Protein AF-A0A942HA24-F1 (afdb_monomer_lite)

Sequence (347 aa):
MRSFFLAAALALPMFATAQAPGTRVLVDCHNCYPYHGDWNDRIDRALATGVPVAIEQDLTWYVAPDGKGRIVVSHEKKLSGKEPTLEDYFFKRIQPYADKALQDGVRDNWPIITLNLDLKTEQPQMLQALWKLIESHRDWLAYAVKPSDPKAVTPIFNAGPVLILTGRSDAQEKVFYTDRPVGSKLYVFGAVHSDDEAVTAPPDVVMSESATTYRRWWNNPWKVIEGVQQPRTGEWTPAHDARLKAFVDLAHRKGLWLRFYTLDGGPPALFKQNGWFDNYNFGSLVRAQARWRAATLAGVDFIASDQVEELSKVVKSGGKYPGIVPDNPGNPLIKTPYPGDSKVQYK

Radius of gyration: 21.91 Å; chains: 1; bounding box: 46×82×73 Å

Secondary structure (DSSP, 8-state):
-----------------TTSTTS--EEEETT-S-BTTB-TTHHHHHHHT-SSEEEEEEEEEEE-TTS-EEEEE---SS--S-SPPHIIIIIHHHHHHHHHHHHH---TT--SEEEEEEES---HHHHHHHHHHHHHTGGGB-BEEPPSSTT-----SB--SEEEEE-S-HHHHIIIIITSPTT-EE-EEEEPP--TT-TTS-HHHH------SSEEEEEEETHHHHSS-GGG--S--HHHHHHHHHHHHHHHHTT-EEEEE--B-S-HHHHHHHT--GGGB-SSHHHHHHHHHHHHHHT-SEEEES-HHHHHHHHHTTT---------TT--------TT-------

Foldseek 3Di:
DDDDDDDDDPPDDPDPALPFALNAAAEEQPLQDDDPPPNLCSVVVLCVLPWQHEYEFEWEWDQDPVRDIAIFTDPDPDDPVPGHHCCVRPVVVCVVVLVVCVVVVPRRNPQGYEYEYHYPDQDPVHLLNVLVVLVVVVQQAFWFFQAPDQQAAGDRPPRGNYAYEYEQDPSNCVSQPVPDDGRDIGRYAYAADFDQLVLVDQLCNRGVAADGNRHAAHEHELCSQQVDFLCPGDADDVSSLVRLLSNSVVQSVSRHQYEYDDQAEDDVVVCVVNVHDCRNYNHHPVRSLVVLLSCLQSSRHYHYYVPSNSSSVCNVVSSDDDDDDPDDPDDPPPDDDDPDDPDDDDD

Structure (mmCIF, N/CA/C/O backbone):
data_AF-A0A942HA24-F1
#
_entry.id   AF-A0A942HA24-F1
#
loop_
_atom_site.group_PDB
_atom_site.id
_atom_site.type_symbol
_atom_site.label_atom_id
_atom_site.label_alt_id
_atom_site.label_comp_id
_atom_site.label_asym_id
_atom_site.label_entity_id
_atom_site.label_seq_id
_atom_site.pdbx_PDB_ins_code
_atom_site.Cartn_x
_atom_site.Cartn_y
_atom_site.Cartn_z
_atom_site.occupancy
_atom_site.B_iso_or_equiv
_atom_site.auth_seq_id
_atom_site.auth_comp_id
_atom_site.auth_asym_id
_atom_site.auth_atom_id
_atom_site.pdbx_PDB_model_num
ATOM 1 N N . MET A 1 1 ? 2.004 -53.649 36.188 1.00 41.88 1 MET A N 1
ATOM 2 C CA . MET A 1 1 ? 1.666 -53.242 34.807 1.00 41.88 1 MET A CA 1
ATOM 3 C C . MET A 1 1 ? 1.675 -51.721 34.756 1.00 41.88 1 MET A C 1
ATOM 5 O O . MET A 1 1 ? 0.923 -51.113 35.502 1.00 41.88 1 MET A O 1
ATOM 9 N N . ARG A 1 2 ? 2.598 -51.107 34.004 1.00 37.47 2 ARG A N 1
ATOM 1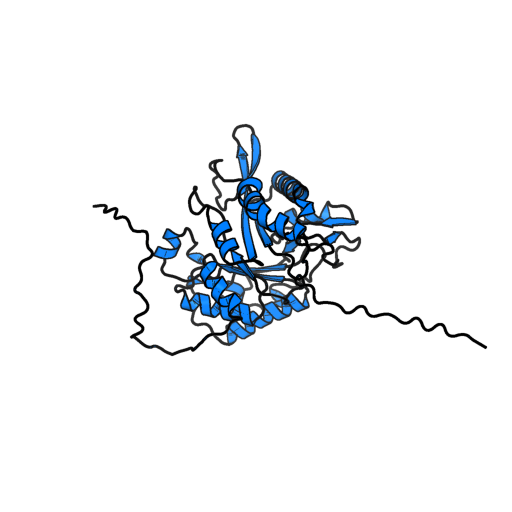0 C CA . ARG A 1 2 ? 2.688 -49.644 33.849 1.00 37.47 2 ARG A CA 1
ATOM 11 C C . ARG A 1 2 ? 1.974 -49.258 32.555 1.00 37.47 2 ARG A C 1
ATOM 13 O O . ARG A 1 2 ? 2.427 -49.649 31.484 1.00 37.47 2 ARG A O 1
ATOM 20 N N . SER A 1 3 ? 0.865 -48.537 32.671 1.00 41.59 3 SER A N 1
ATOM 21 C CA . SER A 1 3 ? 0.120 -48.005 31.530 1.00 41.59 3 SER A CA 1
ATOM 22 C C . SER A 1 3 ? 0.843 -46.783 30.966 1.00 41.59 3 SER A C 1
ATOM 24 O O . SER A 1 3 ? 0.998 -45.779 31.659 1.00 41.59 3 SER A O 1
ATOM 26 N N . PHE A 1 4 ? 1.291 -46.874 29.715 1.00 44.38 4 PHE A N 1
ATOM 27 C CA . PHE A 1 4 ? 1.742 -45.731 28.927 1.00 44.38 4 PHE A CA 1
ATOM 28 C C . PHE A 1 4 ? 0.518 -45.062 28.293 1.00 44.38 4 PHE A C 1
ATOM 30 O O . PHE A 1 4 ? -0.153 -45.666 27.460 1.00 44.38 4 PHE A O 1
ATOM 37 N N . PHE A 1 5 ? 0.230 -43.818 28.676 1.00 45.38 5 PHE A N 1
ATOM 38 C CA . PHE A 1 5 ? -0.656 -42.950 27.904 1.00 45.38 5 PHE A CA 1
ATOM 39 C C . PHE A 1 5 ? 0.145 -42.365 26.739 1.00 45.38 5 PHE A C 1
ATOM 41 O O . PHE A 1 5 ? 1.027 -41.532 26.938 1.00 45.38 5 PHE A O 1
ATOM 48 N N . LEU A 1 6 ? -0.151 -42.821 25.522 1.00 44.78 6 LEU A N 1
ATOM 49 C CA . LEU A 1 6 ? 0.322 -42.193 24.294 1.00 44.78 6 LEU A CA 1
ATOM 50 C C . LEU A 1 6 ? -0.577 -40.977 24.019 1.00 44.78 6 LEU A C 1
ATOM 52 O O . LEU A 1 6 ? -1.735 -41.130 23.632 1.00 44.78 6 LEU A O 1
ATOM 56 N N . ALA A 1 7 ? -0.068 -39.769 24.248 1.00 43.59 7 ALA A N 1
ATOM 57 C CA . ALA A 1 7 ? -0.720 -38.554 23.776 1.00 43.59 7 ALA A CA 1
ATOM 58 C C . ALA A 1 7 ? -0.447 -38.415 22.272 1.00 43.59 7 ALA A C 1
ATOM 60 O O . ALA A 1 7 ? 0.661 -38.074 21.859 1.00 43.59 7 ALA A O 1
ATOM 61 N N . ALA A 1 8 ? -1.446 -38.719 21.445 1.00 41.66 8 ALA A N 1
ATOM 62 C CA . ALA A 1 8 ? -1.397 -38.429 20.020 1.00 41.66 8 ALA A CA 1
ATOM 63 C C . ALA A 1 8 ? -1.531 -36.912 19.815 1.00 41.66 8 ALA A C 1
ATOM 65 O O . ALA A 1 8 ? -2.612 -36.345 19.969 1.00 41.66 8 ALA A O 1
ATOM 66 N N . ALA A 1 9 ? -0.424 -36.248 19.482 1.00 43.62 9 ALA A N 1
ATOM 67 C CA . ALA A 1 9 ? -0.447 -34.883 18.980 1.00 43.62 9 ALA A CA 1
ATOM 68 C C . ALA A 1 9 ? -1.060 -34.896 17.571 1.00 43.62 9 ALA A C 1
ATOM 70 O O . ALA A 1 9 ? -0.404 -35.253 16.594 1.00 43.62 9 ALA A O 1
ATOM 71 N N . LEU A 1 10 ? -2.341 -34.543 17.470 1.00 40.44 10 LEU A N 1
ATOM 72 C CA . LEU A 1 10 ? -2.988 -34.239 16.198 1.00 40.44 10 LEU A CA 1
ATOM 73 C C . LEU A 1 10 ? -2.355 -32.961 15.634 1.00 40.44 10 LEU A C 1
ATOM 75 O O . LEU A 1 10 ? -2.684 -31.853 16.055 1.00 40.44 10 LEU A O 1
ATOM 79 N N . ALA A 1 11 ? -1.428 -33.117 14.692 1.00 37.94 11 ALA A N 1
ATOM 80 C CA . ALA A 1 11 ? -0.989 -32.025 13.840 1.00 37.94 11 ALA A CA 1
ATOM 81 C C . ALA A 1 11 ? -2.168 -31.625 12.941 1.00 37.94 11 ALA A C 1
ATOM 83 O O . ALA A 1 11 ? -2.503 -32.327 11.987 1.00 37.94 11 ALA A O 1
ATOM 84 N N . LEU A 1 12 ? -2.835 -30.520 13.278 1.00 33.69 12 LEU A N 1
ATOM 85 C CA . LEU A 1 12 ? -3.784 -29.876 12.374 1.00 33.69 12 LEU A CA 1
ATOM 86 C C . LEU A 1 12 ? -3.025 -29.465 11.102 1.00 33.69 12 LEU A C 1
ATOM 88 O O . LEU A 1 12 ? -1.959 -28.852 11.218 1.00 33.69 12 LEU A O 1
ATOM 92 N N . PRO A 1 13 ? -3.529 -29.783 9.898 1.00 32.56 13 PRO A N 1
ATOM 93 C CA . PRO A 1 13 ? -2.907 -29.314 8.672 1.00 32.56 13 PRO A CA 1
ATOM 94 C C . PRO A 1 13 ? -2.933 -27.782 8.671 1.00 32.56 13 PRO A C 1
ATOM 96 O O . PRO A 1 13 ? -4.000 -27.171 8.752 1.00 32.56 13 PRO A O 1
ATOM 99 N N . MET A 1 14 ? -1.753 -27.157 8.605 1.00 40.00 14 MET A N 1
ATOM 100 C CA . MET A 1 14 ? -1.638 -25.733 8.301 1.00 40.00 14 MET A CA 1
ATOM 101 C C . MET A 1 14 ? -2.121 -25.538 6.866 1.00 40.00 14 MET A C 1
ATOM 103 O O . MET A 1 14 ? -1.357 -25.697 5.916 1.00 40.00 14 MET A O 1
ATOM 107 N N . PHE A 1 15 ? -3.397 -25.212 6.689 1.00 37.94 15 PHE A N 1
ATOM 108 C CA . PHE A 1 15 ? -3.821 -24.572 5.455 1.00 37.94 15 PHE A CA 1
ATOM 109 C C . PHE A 1 15 ? -3.051 -23.255 5.358 1.00 37.94 15 PHE A C 1
ATOM 111 O O . PHE A 1 15 ? -3.144 -22.418 6.259 1.00 37.94 15 PHE A O 1
ATOM 118 N N . ALA A 1 16 ? -2.257 -23.089 4.297 1.00 50.28 16 ALA A N 1
ATOM 119 C CA . ALA A 1 16 ? -1.715 -21.786 3.949 1.00 50.28 16 ALA A CA 1
ATOM 120 C C . ALA A 1 16 ? -2.918 -20.867 3.721 1.00 50.28 16 ALA A C 1
ATOM 122 O O . ALA A 1 16 ? -3.667 -21.039 2.761 1.00 50.28 16 ALA A O 1
ATOM 123 N N . THR A 1 17 ? -3.173 -19.961 4.662 1.00 62.00 17 THR A N 1
ATOM 124 C CA . THR A 1 17 ? -4.267 -19.007 4.515 1.00 62.00 17 THR A CA 1
ATOM 125 C C . THR A 1 17 ? -3.913 -18.082 3.354 1.00 62.00 17 THR A C 1
ATOM 127 O O . THR A 1 17 ? -2.749 -17.714 3.210 1.00 62.00 17 THR A O 1
ATOM 130 N N . ALA A 1 18 ? -4.886 -17.644 2.549 1.00 61.56 18 ALA A N 1
ATOM 131 C CA . ALA A 1 18 ? -4.667 -16.644 1.488 1.00 61.56 18 ALA A CA 1
ATOM 132 C C . ALA A 1 18 ? -4.101 -15.298 2.005 1.00 61.56 18 ALA A C 1
ATOM 134 O O . ALA A 1 18 ? -3.852 -14.373 1.233 1.00 61.56 18 ALA A O 1
ATOM 135 N N . GLN A 1 19 ? -3.927 -15.178 3.324 1.00 73.88 19 GLN A N 1
ATOM 136 C CA . GLN A 1 19 ? -3.280 -14.067 4.000 1.00 73.88 19 GLN A CA 1
ATOM 137 C C . GLN A 1 19 ? -1.779 -14.284 4.209 1.00 73.88 19 GLN A C 1
ATOM 139 O O . GLN A 1 19 ? -1.096 -13.323 4.512 1.00 73.88 19 GLN A O 1
ATOM 144 N N . ALA A 1 20 ? -1.219 -15.489 4.112 1.00 84.69 20 ALA A N 1
ATOM 145 C CA . ALA A 1 20 ? 0.210 -15.648 4.374 1.00 84.69 20 ALA A CA 1
ATOM 146 C C . ALA A 1 20 ? 1.050 -14.984 3.260 1.00 84.69 20 ALA A C 1
ATOM 148 O O . ALA A 1 20 ? 0.658 -15.034 2.090 1.00 84.69 20 ALA A O 1
ATOM 149 N N . PRO A 1 21 ? 2.195 -14.363 3.589 1.00 91.81 21 PRO A N 1
ATOM 150 C CA . PRO A 1 21 ? 3.115 -13.853 2.578 1.00 91.81 21 PRO A CA 1
ATOM 151 C C . PRO A 1 21 ? 3.517 -14.916 1.556 1.00 91.81 21 PRO A C 1
ATOM 153 O O . PRO A 1 21 ? 3.711 -16.082 1.905 1.00 91.81 21 PRO A O 1
ATOM 156 N N . GLY A 1 22 ? 3.614 -14.510 0.294 1.00 91.75 22 GLY A N 1
ATOM 157 C CA . GLY A 1 22 ? 3.984 -15.364 -0.833 1.00 91.75 22 GLY A CA 1
ATOM 158 C C . GLY A 1 22 ? 2.880 -16.288 -1.337 1.00 91.75 22 GLY A C 1
ATOM 159 O O . GLY A 1 22 ? 3.131 -17.113 -2.213 1.00 91.75 22 GLY A O 1
ATOM 160 N N . THR A 1 23 ? 1.653 -16.170 -0.822 1.00 89.69 23 THR A N 1
ATOM 161 C CA . THR A 1 23 ? 0.526 -17.005 -1.278 1.00 89.69 23 THR A CA 1
ATOM 162 C C . THR A 1 23 ? -0.204 -16.442 -2.492 1.00 89.69 23 THR A C 1
ATOM 164 O O . THR A 1 23 ? -0.865 -17.199 -3.205 1.00 89.69 23 THR A O 1
ATOM 167 N N . ARG A 1 24 ? -0.100 -15.132 -2.751 1.00 90.50 24 ARG A N 1
ATOM 168 C CA . ARG A 1 24 ? -0.745 -14.466 -3.890 1.00 90.50 24 ARG A CA 1
ATOM 169 C C . ARG A 1 24 ? -0.041 -13.167 -4.268 1.00 90.50 24 ARG A C 1
ATOM 171 O O . ARG A 1 24 ? 0.565 -12.522 -3.423 1.00 90.50 24 ARG A O 1
ATOM 178 N N . VAL A 1 25 ? -0.207 -12.775 -5.527 1.00 95.62 25 VAL A N 1
ATOM 179 C CA . VAL A 1 25 ? 0.238 -11.492 -6.085 1.00 95.62 25 VAL A CA 1
ATOM 180 C C . VAL A 1 25 ? -0.996 -10.638 -6.336 1.00 95.62 25 VAL A C 1
ATOM 182 O O . VAL A 1 25 ? -1.899 -11.075 -7.052 1.00 95.62 25 VAL A O 1
ATOM 185 N N . LEU A 1 26 ? -1.040 -9.434 -5.771 1.00 95.88 26 LEU A N 1
ATOM 186 C CA . LEU A 1 26 ? -2.122 -8.482 -5.994 1.00 95.88 26 LEU A CA 1
ATOM 187 C C . LEU A 1 26 ? -1.658 -7.278 -6.806 1.00 95.88 26 LEU A C 1
ATOM 189 O O . LEU A 1 26 ? -0.546 -6.767 -6.658 1.00 95.88 26 LEU A O 1
ATOM 193 N N . VAL A 1 27 ? -2.585 -6.791 -7.625 1.00 97.94 27 VAL A N 1
ATOM 194 C CA . VAL A 1 27 ? -2.544 -5.426 -8.140 1.00 97.94 27 VAL A CA 1
ATOM 195 C C . VAL A 1 27 ? -2.740 -4.475 -6.962 1.00 97.94 27 VAL A C 1
ATOM 197 O O . VAL A 1 27 ? -3.670 -4.673 -6.178 1.00 97.94 27 VAL A O 1
ATOM 200 N N . ASP A 1 28 ? -1.898 -3.454 -6.855 1.00 98.56 28 ASP A N 1
ATOM 201 C CA . ASP A 1 28 ? -2.070 -2.342 -5.925 1.00 98.56 28 ASP A CA 1
ATOM 202 C C . ASP A 1 28 ? -2.290 -1.041 -6.710 1.00 98.56 28 ASP A C 1
ATOM 204 O O . ASP A 1 28 ? -1.404 -0.575 -7.429 1.00 98.56 28 ASP A O 1
ATOM 208 N N . CYS A 1 29 ? -3.504 -0.492 -6.623 1.00 98.25 29 CYS A N 1
ATOM 209 C CA . CYS A 1 29 ? -3.854 0.791 -7.224 1.00 98.25 29 CYS A CA 1
ATOM 210 C C . CYS A 1 29 ? -3.118 1.895 -6.463 1.00 98.25 29 CYS A C 1
ATOM 212 O O . CYS A 1 29 ? -3.549 2.304 -5.381 1.00 98.25 29 CYS A O 1
ATOM 214 N N . HIS A 1 30 ? -2.004 2.354 -7.030 1.00 97.75 30 HIS A N 1
ATOM 215 C CA . HIS A 1 30 ? -1.232 3.461 -6.483 1.00 97.75 30 HIS A CA 1
ATOM 216 C C . HIS A 1 30 ? -1.997 4.772 -6.661 1.00 97.75 30 HIS A C 1
ATOM 218 O O . HIS A 1 30 ? -2.764 4.934 -7.613 1.00 97.75 30 HIS A O 1
ATOM 224 N N . ASN A 1 31 ? -1.826 5.686 -5.707 1.00 94.62 31 ASN A N 1
ATOM 225 C CA . ASN A 1 31 ? -2.480 6.985 -5.689 1.00 94.62 31 ASN A CA 1
ATOM 226 C C . ASN A 1 31 ? -3.973 6.919 -6.048 1.00 94.62 31 ASN A C 1
ATOM 228 O O . ASN A 1 31 ? -4.462 7.696 -6.872 1.00 94.62 31 ASN A O 1
ATOM 232 N N . CYS A 1 32 ? -4.720 5.973 -5.477 1.00 96.62 32 CYS A N 1
ATOM 233 C CA . CYS A 1 32 ? -6.069 5.644 -5.938 1.00 96.62 32 CYS A CA 1
ATOM 234 C C . CYS A 1 32 ? -7.133 6.669 -5.495 1.00 96.62 32 CYS A C 1
ATOM 236 O O . CYS A 1 32 ? -8.219 6.306 -5.050 1.00 96.62 32 CYS A O 1
ATOM 238 N N . TYR A 1 33 ? -6.828 7.962 -5.568 1.00 93.56 33 TYR A N 1
ATOM 239 C CA . TYR A 1 33 ? -7.592 9.084 -5.043 1.00 93.56 33 TYR A CA 1
ATOM 240 C C . TYR A 1 33 ? -7.551 10.297 -5.986 1.00 93.56 33 TYR A C 1
ATOM 242 O O . TYR A 1 33 ? -6.674 10.365 -6.851 1.00 93.56 33 TYR A O 1
ATOM 250 N N . PRO A 1 34 ? -8.503 11.241 -5.870 1.00 93.38 34 PRO A N 1
ATOM 251 C CA . PRO A 1 34 ? -8.587 12.362 -6.789 1.00 93.38 34 PRO A CA 1
ATOM 252 C C . PRO A 1 34 ? -7.539 13.426 -6.473 1.00 93.38 34 PRO A C 1
ATOM 254 O O . PRO A 1 34 ? -7.168 13.636 -5.317 1.00 93.38 34 PRO A O 1
ATOM 257 N N . TYR A 1 35 ? -7.159 14.187 -7.492 1.00 88.69 35 TYR A N 1
ATOM 258 C CA . TYR A 1 35 ? -6.388 15.419 -7.332 1.00 88.69 35 TYR A CA 1
ATOM 259 C C . TYR A 1 35 ? -7.224 16.583 -7.831 1.00 88.69 35 TYR A C 1
ATOM 261 O O . TYR A 1 35 ? -7.777 16.517 -8.923 1.00 88.69 35 TYR A O 1
ATOM 269 N N . HIS A 1 36 ? -7.333 17.645 -7.034 1.00 85.19 36 HIS A N 1
ATOM 270 C CA . HIS A 1 36 ? -8.074 18.859 -7.402 1.00 85.19 36 HIS A CA 1
ATOM 271 C C . HIS A 1 36 ? -9.518 18.635 -7.907 1.00 85.19 36 HIS A C 1
ATOM 273 O O . HIS A 1 36 ? -10.081 19.497 -8.576 1.00 85.19 36 HIS A O 1
ATOM 279 N N . GLY A 1 37 ? -10.148 17.513 -7.542 1.00 85.81 37 GLY A N 1
ATOM 280 C CA . GLY A 1 37 ? -11.491 17.147 -7.997 1.00 85.81 37 GLY A CA 1
ATOM 281 C C . GLY A 1 37 ? -11.539 16.383 -9.324 1.00 85.81 37 GLY A C 1
ATOM 282 O O . GLY A 1 37 ? -12.635 16.021 -9.741 1.00 85.81 37 GLY A O 1
ATOM 283 N N . ASP A 1 38 ? -10.399 16.083 -9.942 1.00 91.56 38 ASP A N 1
ATOM 284 C CA . ASP A 1 38 ? -10.278 15.204 -11.106 1.00 91.56 38 ASP A CA 1
ATOM 285 C C . ASP A 1 38 ? -10.005 13.748 -10.682 1.00 91.56 38 ASP A C 1
ATOM 287 O O . ASP A 1 38 ? -9.556 13.482 -9.566 1.00 91.56 38 ASP A O 1
ATOM 291 N N . TRP A 1 39 ? -10.269 12.793 -11.582 1.00 94.25 39 TRP A N 1
ATOM 292 C CA . TRP A 1 39 ? -9.982 11.356 -11.400 1.00 94.25 39 TRP A CA 1
ATOM 293 C C . TRP A 1 39 ? -10.647 10.697 -10.167 1.00 94.25 39 TRP A C 1
ATOM 295 O O . TRP A 1 39 ? -10.070 9.824 -9.519 1.00 94.25 39 TRP A O 1
ATOM 305 N N . ASN A 1 40 ? -11.885 11.091 -9.834 1.00 94.44 40 ASN A N 1
ATOM 306 C CA . ASN A 1 40 ? -12.656 10.531 -8.702 1.00 94.44 40 ASN A CA 1
ATOM 307 C C . ASN A 1 40 ? -13.108 9.068 -8.881 1.00 94.44 40 ASN A C 1
ATOM 309 O O . ASN A 1 40 ? -13.715 8.504 -7.967 1.00 94.44 40 ASN A O 1
ATOM 313 N N . ASP A 1 41 ? -12.872 8.487 -10.054 1.00 95.25 41 ASP A N 1
ATOM 314 C CA . ASP A 1 41 ? -13.266 7.138 -10.461 1.00 95.25 41 ASP A CA 1
ATOM 315 C C . ASP A 1 41 ? -12.156 6.095 -10.235 1.00 95.25 41 ASP A C 1
ATOM 317 O O . ASP A 1 41 ? -12.345 4.921 -10.539 1.00 95.25 41 ASP A O 1
ATOM 321 N N . ARG A 1 42 ? -10.991 6.479 -9.690 1.00 97.12 42 ARG A N 1
ATOM 322 C CA . ARG A 1 42 ? -9.837 5.573 -9.522 1.00 97.12 42 ARG A CA 1
ATOM 323 C C . ARG A 1 42 ? -10.149 4.326 -8.686 1.00 97.12 42 ARG A C 1
ATOM 325 O O . ARG A 1 42 ? -9.745 3.231 -9.071 1.00 97.12 42 ARG A O 1
ATOM 332 N N . ILE A 1 43 ? -10.912 4.458 -7.595 1.00 98.12 43 ILE A N 1
ATOM 333 C CA . ILE A 1 43 ? -11.354 3.294 -6.801 1.00 98.12 43 ILE A CA 1
ATOM 334 C C . ILE A 1 43 ? -12.274 2.391 -7.630 1.00 98.12 43 ILE A C 1
ATOM 336 O O . ILE A 1 43 ? -12.119 1.172 -7.605 1.00 98.12 43 ILE A O 1
ATOM 340 N N . ASP A 1 44 ? -13.196 2.973 -8.397 1.00 96.88 44 ASP A N 1
ATOM 341 C CA . ASP A 1 44 ? -14.134 2.210 -9.225 1.00 96.88 44 ASP A CA 1
ATOM 342 C C . ASP A 1 44 ? -13.387 1.443 -10.324 1.00 96.88 44 ASP A C 1
ATOM 344 O O . ASP A 1 44 ? -13.655 0.265 -10.559 1.00 96.88 44 ASP A O 1
ATOM 348 N N . ARG A 1 45 ? -12.375 2.074 -10.929 1.00 97.19 45 ARG A N 1
ATOM 349 C CA . ARG A 1 45 ? -11.456 1.450 -11.889 1.00 97.19 45 ARG A CA 1
ATOM 350 C C . ARG A 1 45 ? -10.674 0.293 -11.272 1.00 97.19 45 ARG A C 1
ATOM 352 O O . ARG A 1 45 ? -10.612 -0.778 -11.872 1.00 97.19 45 ARG A O 1
ATOM 359 N N . ALA A 1 46 ? -10.140 0.462 -10.061 1.00 97.44 46 ALA A N 1
ATOM 360 C CA . ALA A 1 46 ? -9.450 -0.610 -9.345 1.00 97.44 46 ALA A CA 1
ATOM 361 C C . ALA A 1 46 ? -10.382 -1.798 -9.060 1.00 97.44 46 ALA A C 1
ATOM 363 O O . ALA A 1 46 ? -10.047 -2.939 -9.382 1.00 97.44 46 ALA A O 1
ATOM 364 N N . LEU A 1 47 ? -11.582 -1.538 -8.536 1.00 96.38 47 LEU A N 1
ATOM 365 C CA . LEU A 1 47 ? -12.583 -2.567 -8.241 1.00 96.38 47 LEU A CA 1
ATOM 366 C C . LEU A 1 47 ? -13.085 -3.272 -9.512 1.00 96.38 47 LEU A C 1
ATOM 368 O O . LEU A 1 47 ? -13.313 -4.482 -9.493 1.00 96.38 47 LEU A O 1
ATOM 372 N N . ALA A 1 48 ? -13.184 -2.559 -10.639 1.00 96.25 48 ALA A N 1
ATOM 373 C CA . ALA A 1 48 ? -13.547 -3.129 -11.937 1.00 96.25 48 ALA A CA 1
ATOM 374 C C . ALA A 1 48 ? -12.502 -4.122 -12.477 1.00 96.25 48 ALA A C 1
ATOM 376 O O . ALA A 1 48 ? -12.831 -4.981 -13.299 1.00 96.25 48 ALA A O 1
ATOM 377 N N . THR A 1 49 ? -11.257 -4.075 -11.984 1.00 94.25 49 THR A N 1
ATOM 378 C CA . THR A 1 49 ? -10.270 -5.125 -12.274 1.00 94.25 49 THR A CA 1
ATOM 379 C C . THR A 1 49 ? -10.581 -6.447 -11.565 1.00 94.25 49 THR A C 1
ATOM 381 O O . THR A 1 49 ? -10.010 -7.475 -11.926 1.00 94.25 49 THR A O 1
ATOM 384 N N . GLY A 1 50 ? -11.545 -6.471 -10.644 1.00 92.25 50 GLY A N 1
ATOM 385 C CA . GLY A 1 50 ? -11.926 -7.628 -9.842 1.00 92.25 50 GLY A CA 1
ATOM 386 C C . GLY A 1 50 ? -11.177 -7.697 -8.512 1.00 92.25 50 GLY A C 1
ATOM 387 O O . GLY A 1 50 ? -10.149 -7.058 -8.320 1.00 92.25 50 GLY A O 1
ATOM 388 N N . VAL A 1 51 ? -11.707 -8.499 -7.588 1.00 88.00 51 VAL A N 1
ATOM 389 C CA . VAL A 1 51 ? -11.111 -8.750 -6.267 1.00 88.00 51 VAL A CA 1
ATOM 390 C C . VAL A 1 51 ? -10.472 -10.148 -6.218 1.00 88.00 51 VAL A C 1
ATOM 392 O O . VAL A 1 51 ? -10.987 -11.060 -6.874 1.00 88.00 51 VAL A O 1
ATOM 395 N N . PRO A 1 52 ? -9.388 -10.363 -5.446 1.00 93.50 52 PRO A N 1
ATOM 396 C CA . PRO A 1 52 ? -8.760 -9.425 -4.510 1.00 93.50 52 PRO A CA 1
ATOM 397 C C . PRO A 1 52 ? -7.933 -8.304 -5.165 1.00 93.50 52 PRO A C 1
ATOM 399 O O . PRO A 1 52 ? -7.280 -8.530 -6.180 1.00 93.50 52 PRO A O 1
ATOM 402 N N . VAL A 1 53 ? -7.931 -7.115 -4.550 1.00 96.81 53 VAL A N 1
ATOM 403 C CA . VAL A 1 53 ? -7.174 -5.931 -5.007 1.00 96.81 53 VAL A CA 1
ATOM 404 C C . VAL A 1 53 ? -6.639 -5.119 -3.822 1.00 96.81 53 VAL A C 1
ATOM 406 O O . VAL A 1 53 ? -7.281 -5.048 -2.771 1.00 96.81 53 VAL A O 1
ATOM 409 N N . ALA A 1 54 ? -5.462 -4.516 -3.974 1.00 98.25 54 ALA A N 1
ATOM 410 C CA . ALA A 1 54 ? -4.932 -3.525 -3.045 1.00 98.25 54 ALA A CA 1
ATOM 411 C C . ALA A 1 54 ? -5.183 -2.101 -3.572 1.00 98.25 54 ALA A C 1
ATOM 413 O O . ALA A 1 54 ?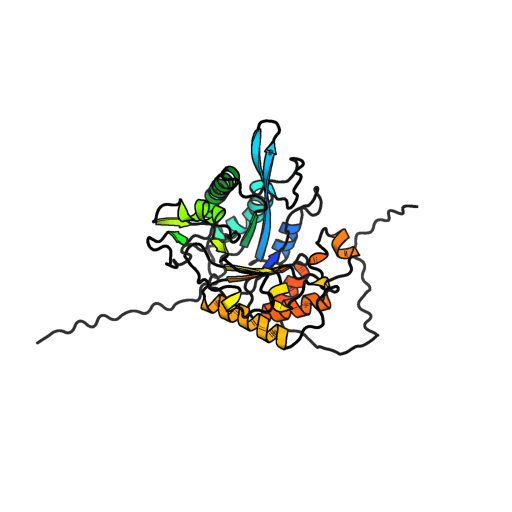 -5.207 -1.862 -4.780 1.00 98.25 54 ALA A O 1
ATOM 414 N N . ILE A 1 55 ? -5.449 -1.171 -2.662 1.00 98.75 55 ILE A N 1
ATOM 415 C CA . ILE A 1 55 ? -5.798 0.214 -2.964 1.00 98.75 55 ILE A CA 1
ATOM 416 C C . ILE A 1 55 ? -5.043 1.106 -1.988 1.00 98.75 55 ILE A C 1
ATOM 418 O O . ILE A 1 55 ? -5.248 1.024 -0.776 1.00 98.75 55 ILE A O 1
ATOM 422 N N . GLU A 1 56 ? -4.205 1.988 -2.513 1.00 98.56 56 GLU A N 1
ATOM 423 C CA . GLU A 1 56 ? -3.494 2.984 -1.723 1.00 98.56 56 GLU A CA 1
ATOM 424 C C . GLU A 1 56 ? -4.302 4.276 -1.574 1.00 98.56 56 GLU A C 1
ATOM 426 O O . GLU A 1 56 ? -4.956 4.731 -2.518 1.00 98.56 56 GLU A O 1
ATOM 431 N N . GLN A 1 57 ? -4.240 4.881 -0.387 1.00 98.50 57 GLN A N 1
ATOM 432 C CA . GLN A 1 57 ? -4.783 6.202 -0.087 1.00 98.50 57 GLN A CA 1
ATOM 433 C C . GLN A 1 57 ? -3.747 7.057 0.645 1.00 98.50 57 GLN A C 1
ATOM 435 O O . GLN A 1 57 ? -3.238 6.659 1.698 1.00 98.50 57 GLN A O 1
ATOM 440 N N . ASP A 1 58 ? -3.525 8.269 0.141 1.00 97.75 58 ASP A N 1
ATOM 441 C CA . ASP A 1 58 ? -2.685 9.256 0.813 1.00 97.75 58 ASP A CA 1
ATOM 442 C C . ASP A 1 58 ? -3.506 10.056 1.805 1.00 97.75 58 ASP A C 1
ATOM 444 O O . ASP A 1 58 ? -4.520 10.650 1.439 1.00 97.75 58 ASP A O 1
ATOM 448 N N . LEU A 1 59 ? -3.061 10.113 3.056 1.00 97.81 59 LEU A N 1
ATOM 449 C CA . LEU A 1 59 ? -3.789 10.792 4.118 1.00 97.81 59 LEU A CA 1
ATOM 450 C C . LEU A 1 59 ? -3.023 11.985 4.666 1.00 97.81 59 LEU A C 1
ATOM 452 O O . LEU A 1 59 ? -1.828 11.915 4.949 1.00 97.81 59 LEU A O 1
ATOM 456 N N . THR A 1 60 ? -3.756 13.060 4.928 1.00 96.50 60 THR A N 1
ATOM 457 C CA . THR A 1 60 ? -3.228 14.259 5.579 1.00 96.50 60 THR A CA 1
ATOM 458 C C . THR A 1 60 ? -4.263 14.873 6.521 1.00 96.50 60 THR A C 1
ATOM 460 O O . THR A 1 60 ? -5.462 14.570 6.456 1.00 96.50 60 THR A O 1
ATOM 463 N N . TRP A 1 61 ? -3.798 15.708 7.448 1.00 96.50 61 TRP A N 1
ATOM 464 C CA . TRP A 1 61 ? -4.634 16.390 8.429 1.00 96.50 61 TRP A CA 1
ATOM 465 C C . TRP A 1 61 ? -5.013 17.789 7.950 1.00 96.50 61 TRP A C 1
ATOM 467 O O . TRP A 1 61 ? -4.176 18.690 7.873 1.00 96.50 61 TRP A O 1
ATOM 477 N N . TYR A 1 62 ? -6.298 17.992 7.679 1.00 96.19 62 TYR A N 1
ATOM 478 C CA . TYR A 1 62 ? -6.848 19.313 7.405 1.00 96.19 62 TYR A CA 1
ATOM 479 C C . TYR A 1 62 ? -7.378 19.940 8.691 1.00 96.19 62 TYR A C 1
ATOM 481 O O . TYR A 1 62 ? -8.134 19.293 9.411 1.00 96.19 62 TYR A O 1
ATOM 489 N N . VAL A 1 63 ? -7.050 21.209 8.944 1.00 95.50 63 VAL A N 1
ATOM 490 C CA . VAL A 1 63 ? -7.649 22.018 10.016 1.00 95.50 63 VAL A CA 1
ATOM 491 C C . VAL A 1 63 ? -8.474 23.129 9.380 1.00 95.50 63 VAL A C 1
ATOM 493 O O . VAL A 1 63 ? -7.942 23.965 8.652 1.00 95.50 63 VAL A O 1
ATOM 496 N N . ALA A 1 64 ? -9.779 23.121 9.642 1.00 93.25 64 ALA A N 1
ATOM 497 C CA . ALA A 1 64 ? -10.702 24.141 9.165 1.00 93.25 64 ALA A CA 1
ATOM 498 C C . ALA A 1 64 ? -10.470 25.491 9.876 1.00 93.25 64 ALA A C 1
ATOM 500 O O . ALA A 1 64 ? -9.890 25.521 10.965 1.00 93.25 64 ALA A O 1
ATOM 501 N N . PRO A 1 65 ? -10.958 26.619 9.317 1.00 93.50 65 PRO A N 1
ATOM 502 C CA . PRO A 1 65 ? -10.826 27.937 9.948 1.00 93.50 65 PRO A CA 1
ATOM 503 C C . PRO A 1 65 ? -11.421 28.036 11.361 1.00 93.50 65 PRO A C 1
ATOM 505 O O . PRO A 1 65 ? -10.988 28.873 12.145 1.00 93.50 65 PRO A O 1
ATOM 508 N N . ASP A 1 66 ? -12.389 27.179 11.701 1.00 93.50 66 ASP A N 1
ATOM 509 C CA . ASP A 1 66 ? -12.982 27.087 13.043 1.00 93.50 66 ASP A CA 1
ATOM 510 C C . ASP A 1 66 ? -12.145 26.244 14.031 1.00 93.50 66 ASP A C 1
ATOM 512 O O . ASP A 1 66 ? -12.571 25.996 15.158 1.00 93.50 66 ASP A O 1
ATOM 516 N N . GLY A 1 67 ? -10.962 25.785 13.611 1.00 92.81 67 GLY A N 1
ATOM 517 C CA . GLY A 1 67 ? -10.034 24.980 14.401 1.00 92.81 67 GLY A CA 1
ATOM 518 C C . GLY A 1 67 ? -10.341 23.482 14.418 1.00 92.81 67 GLY A C 1
ATOM 519 O O . GLY A 1 67 ? -9.567 22.716 14.997 1.00 92.81 67 GLY A O 1
ATOM 520 N N . LYS A 1 68 ? -11.430 23.021 13.787 1.00 93.19 68 LYS A N 1
ATOM 521 C CA . LYS A 1 68 ? -11.751 21.590 13.742 1.00 93.19 68 LYS A CA 1
ATOM 522 C C . LYS A 1 68 ? -10.891 20.877 12.711 1.00 93.19 68 LYS A C 1
ATOM 524 O O . LYS A 1 68 ? -10.840 21.264 11.545 1.00 93.19 68 LYS A O 1
ATOM 529 N N . GLY A 1 69 ? -10.237 19.805 13.144 1.00 94.50 69 GLY A N 1
ATOM 530 C CA . GLY A 1 69 ? -9.428 18.975 12.267 1.00 94.50 69 GLY A CA 1
ATOM 531 C C . GLY A 1 69 ? -10.165 17.742 11.741 1.00 94.50 69 GLY A C 1
ATOM 532 O O . GLY A 1 69 ? -11.043 17.201 12.418 1.00 94.50 69 GLY A O 1
ATOM 533 N N . ARG A 1 70 ? -9.807 17.294 10.536 1.00 95.94 70 ARG A N 1
ATOM 534 C CA . ARG A 1 70 ? -10.318 16.067 9.908 1.00 95.94 70 ARG A CA 1
ATOM 535 C C . ARG A 1 70 ? -9.261 15.415 9.019 1.00 95.94 70 ARG A C 1
ATOM 537 O O . ARG A 1 70 ? -8.394 16.091 8.468 1.00 95.94 70 ARG A O 1
ATOM 544 N N . ILE A 1 71 ? -9.382 14.102 8.846 1.00 97.00 71 ILE A N 1
ATOM 545 C CA . ILE A 1 71 ? -8.577 13.336 7.889 1.00 97.00 71 ILE A CA 1
ATOM 546 C C . ILE A 1 71 ? -9.140 13.562 6.495 1.00 97.00 71 ILE A C 1
ATOM 548 O O . ILE A 1 71 ? -10.351 13.431 6.278 1.00 97.00 71 ILE A O 1
ATOM 552 N N . VAL A 1 72 ? -8.255 13.875 5.559 1.00 97.19 72 VAL A N 1
ATOM 553 C CA . VAL A 1 72 ? -8.593 14.027 4.147 1.00 97.19 72 VAL A CA 1
ATOM 554 C C . VAL A 1 72 ? -7.661 13.194 3.291 1.00 97.19 72 VAL A C 1
ATOM 556 O O . VAL A 1 72 ? -6.530 12.916 3.695 1.00 97.19 72 VAL A O 1
ATOM 559 N N . VAL A 1 73 ? -8.153 12.806 2.121 1.00 96.94 73 VAL A N 1
ATOM 560 C CA . VAL A 1 73 ? -7.364 12.085 1.132 1.00 96.94 73 VAL A CA 1
ATOM 561 C C . VAL A 1 73 ? -6.660 13.097 0.234 1.00 96.94 73 VAL A C 1
ATOM 563 O O . VAL A 1 73 ? -7.323 13.822 -0.508 1.00 96.94 73 VAL A O 1
ATOM 566 N N . SER A 1 74 ? -5.336 13.203 0.358 1.00 94.31 74 SER A N 1
ATOM 567 C CA . SER A 1 74 ? -4.504 14.104 -0.446 1.00 94.31 74 SER A CA 1
ATOM 568 C C . SER A 1 74 ? -3.008 13.865 -0.218 1.00 94.31 74 SER A C 1
ATOM 570 O O . SER A 1 74 ? -2.564 13.659 0.913 1.00 94.31 74 SER A O 1
ATOM 572 N N . HIS A 1 75 ? -2.221 14.004 -1.288 1.00 92.31 75 HIS A N 1
ATOM 573 C CA . HIS A 1 75 ? -0.755 14.092 -1.242 1.00 92.31 75 HIS A CA 1
ATOM 574 C C . HIS A 1 75 ? -0.257 15.533 -0.991 1.00 92.31 75 HIS A C 1
ATOM 576 O O . HIS A 1 75 ? 0.929 15.781 -0.750 1.00 92.31 75 HIS A O 1
ATOM 582 N N . GLU A 1 76 ? -1.125 16.536 -1.117 1.00 87.06 76 GLU A N 1
ATOM 583 C CA . GLU A 1 76 ? -0.702 17.931 -1.181 1.00 87.06 76 GLU A CA 1
ATOM 584 C C . GLU A 1 76 ? -0.284 18.495 0.179 1.00 87.06 76 GLU A C 1
ATOM 586 O O . GLU A 1 76 ? -0.883 18.234 1.221 1.00 87.06 76 GLU A O 1
ATOM 591 N N . LYS A 1 77 ? 0.730 19.368 0.157 1.00 84.69 77 LYS A N 1
ATOM 592 C CA . LYS A 1 77 ? 1.134 20.142 1.342 1.00 84.69 77 LYS A CA 1
ATOM 593 C C . LYS A 1 77 ? 0.155 21.270 1.667 1.00 84.69 77 LYS A C 1
ATOM 595 O O . LYS A 1 77 ? 0.088 21.711 2.810 1.00 84.69 77 LYS A O 1
ATOM 600 N N . LYS A 1 78 ? -0.532 21.799 0.652 1.00 89.44 78 LYS A N 1
ATOM 601 C CA . LYS A 1 78 ? -1.500 22.890 0.786 1.00 89.44 78 LYS A CA 1
ATOM 602 C C . LYS A 1 78 ? -2.885 22.314 0.555 1.00 89.44 78 LYS A C 1
ATOM 604 O O . LYS A 1 78 ? -3.119 21.725 -0.485 1.00 89.44 78 LYS A O 1
ATOM 609 N N . LEU A 1 79 ? -3.776 22.507 1.517 1.00 93.12 79 LEU A N 1
ATOM 610 C CA . LEU A 1 79 ? -5.124 21.955 1.480 1.00 93.12 79 LEU A CA 1
ATOM 611 C C . LEU A 1 79 ? -6.137 23.080 1.306 1.00 93.12 79 LEU A C 1
ATOM 613 O O . LEU A 1 79 ? -6.031 24.135 1.934 1.00 93.12 79 LEU A O 1
ATOM 617 N N . SER A 1 80 ? -7.121 22.843 0.451 1.00 91.88 80 SER A N 1
ATOM 618 C CA . SER A 1 80 ? -8.220 23.761 0.156 1.00 91.88 80 SER A CA 1
ATOM 619 C C . SER A 1 80 ? -9.404 23.599 1.111 1.00 91.88 80 SER A C 1
ATOM 621 O O . SER A 1 80 ? -10.242 24.495 1.215 1.00 91.88 80 SER A O 1
ATOM 623 N N . GLY A 1 81 ? -9.497 22.456 1.793 1.00 91.88 81 GLY A N 1
ATOM 624 C CA . GLY A 1 81 ? -10.656 22.059 2.583 1.00 91.88 81 GLY A CA 1
ATOM 625 C C . GLY A 1 81 ? -11.770 21.412 1.761 1.00 91.88 81 GLY A C 1
ATOM 626 O O . GLY A 1 81 ? -12.802 21.073 2.340 1.00 91.88 81 GLY A O 1
ATOM 627 N N . LYS A 1 82 ? -11.580 21.214 0.451 1.00 93.31 82 LYS A N 1
ATOM 628 C CA . LYS A 1 82 ? -12.514 20.498 -0.438 1.00 93.31 82 LYS A CA 1
ATOM 629 C C . LYS A 1 82 ? -12.122 19.040 -0.670 1.00 93.31 82 LYS A C 1
ATOM 631 O O . LYS A 1 82 ? -12.869 18.309 -1.309 1.00 93.31 82 LYS A O 1
ATOM 636 N N . GLU A 1 83 ? -10.969 18.623 -0.158 1.00 95.88 83 GLU A N 1
ATOM 637 C CA . GLU A 1 83 ? -10.476 17.256 -0.275 1.00 95.88 83 GLU A CA 1
ATOM 638 C C . GLU A 1 83 ? -11.468 16.296 0.397 1.00 95.88 83 GLU A C 1
ATOM 640 O O . GLU A 1 83 ? -11.976 16.597 1.498 1.00 95.88 83 GLU A O 1
ATOM 645 N N . PRO A 1 84 ? -11.763 15.152 -0.242 1.00 96.50 84 PRO A N 1
ATOM 646 C CA . PRO A 1 84 ? -12.713 14.207 0.304 1.00 96.50 84 PRO A CA 1
ATOM 647 C C . PRO A 1 84 ? -12.131 13.532 1.552 1.00 96.50 84 PRO A C 1
ATOM 649 O O . PRO A 1 84 ? -10.916 13.467 1.753 1.00 96.50 84 PRO A O 1
ATOM 652 N N . THR A 1 85 ? -13.002 13.056 2.436 1.00 97.44 85 THR A N 1
ATOM 653 C CA . THR A 1 85 ? -12.576 12.296 3.619 1.00 97.44 85 THR A CA 1
ATOM 654 C C . THR A 1 85 ? -12.278 10.845 3.240 1.00 97.44 85 THR A C 1
ATOM 656 O O . THR A 1 85 ? -12.797 10.349 2.241 1.00 97.44 85 THR A O 1
ATOM 659 N N . LEU A 1 86 ? -11.485 10.135 4.051 1.00 98.19 86 LEU A N 1
ATOM 660 C CA . LEU A 1 86 ? -11.286 8.689 3.865 1.00 98.19 86 LEU A CA 1
ATOM 661 C C . LEU A 1 86 ? -12.615 7.916 3.973 1.00 98.19 86 LEU A C 1
ATOM 663 O O . LEU A 1 86 ? -12.838 6.965 3.229 1.00 98.19 86 LEU A O 1
ATOM 667 N N . GLU A 1 87 ? -13.510 8.359 4.861 1.00 97.88 87 GLU A N 1
ATOM 668 C CA . GLU A 1 87 ? -14.863 7.809 5.013 1.00 97.88 87 GLU A CA 1
ATOM 669 C C . GLU A 1 87 ? -15.664 7.912 3.711 1.00 97.88 87 GLU A C 1
ATOM 671 O O . GLU A 1 87 ? -16.133 6.910 3.169 1.00 97.88 87 GLU A O 1
ATOM 676 N N . ASP A 1 88 ? -15.796 9.134 3.189 1.00 97.00 88 ASP A N 1
ATOM 677 C CA . ASP A 1 88 ? -16.623 9.410 2.017 1.00 97.00 88 ASP A CA 1
ATOM 678 C C . ASP A 1 88 ? -16.010 8.859 0.735 1.00 97.00 88 ASP A C 1
ATOM 680 O O . ASP A 1 88 ? -16.731 8.449 -0.177 1.00 97.00 88 ASP A O 1
ATOM 684 N N . TYR A 1 89 ? -14.680 8.887 0.642 1.00 98.00 89 TYR A N 1
ATOM 685 C CA . TYR A 1 89 ? -14.000 8.488 -0.571 1.00 98.00 89 TYR A CA 1
ATOM 686 C C . TYR A 1 89 ? -13.797 6.976 -0.652 1.00 98.00 89 TYR A C 1
ATOM 688 O O . TYR A 1 89 ? -14.207 6.374 -1.641 1.00 98.00 89 TYR A O 1
ATOM 696 N N . PHE A 1 90 ? -13.230 6.360 0.387 1.00 98.38 90 PHE A N 1
ATOM 697 C CA . PHE A 1 90 ? -12.859 4.948 0.373 1.00 98.38 90 PHE A CA 1
ATOM 698 C C . PHE A 1 90 ? -13.935 4.048 0.987 1.00 98.38 90 PHE A C 1
ATOM 700 O O . PHE A 1 90 ? -14.498 3.211 0.280 1.00 98.38 90 PHE A O 1
ATOM 707 N N . PHE A 1 91 ? -14.252 4.217 2.279 1.00 98.44 91 PHE A N 1
ATOM 708 C CA . PHE A 1 91 ? -15.097 3.258 3.009 1.00 98.44 91 PHE A CA 1
ATOM 709 C C . PHE A 1 91 ? -16.495 3.127 2.395 1.00 98.44 91 PHE A C 1
ATOM 711 O O . PHE A 1 91 ? -16.947 2.009 2.152 1.00 98.44 91 PHE A O 1
ATOM 718 N N . LYS A 1 92 ? -17.139 4.240 2.022 1.00 97.62 92 LYS A N 1
ATOM 719 C CA . LYS A 1 92 ? -18.441 4.196 1.330 1.00 97.62 92 LYS A CA 1
ATOM 720 C C . LYS A 1 92 ? -18.396 3.494 -0.030 1.00 97.62 92 LYS A C 1
ATOM 722 O O . LYS A 1 92 ? -19.367 2.840 -0.398 1.00 97.62 92 LYS A O 1
ATOM 727 N N . ARG A 1 93 ? -17.296 3.610 -0.784 1.00 97.25 93 ARG A N 1
ATOM 728 C CA . ARG A 1 93 ? -17.165 2.968 -2.107 1.00 97.25 93 ARG A CA 1
ATOM 729 C C . ARG A 1 93 ? -16.941 1.465 -2.001 1.00 97.25 93 ARG A C 1
ATOM 731 O O . ARG A 1 93 ? -17.477 0.713 -2.811 1.00 97.25 93 ARG A O 1
ATOM 738 N N . ILE A 1 94 ? -16.183 1.016 -1.002 1.00 97.62 94 ILE A N 1
ATOM 739 C CA . ILE A 1 94 ? -15.925 -0.415 -0.806 1.00 97.62 94 ILE A CA 1
ATOM 740 C C . ILE A 1 94 ? -17.037 -1.132 -0.034 1.00 97.62 94 ILE A C 1
ATOM 742 O O . ILE A 1 94 ? -17.101 -2.361 -0.079 1.00 97.62 94 ILE A O 1
ATOM 746 N N . GLN A 1 95 ? -17.919 -0.391 0.646 1.00 97.50 95 GLN A N 1
ATOM 747 C CA . GLN A 1 95 ? -18.987 -0.943 1.478 1.00 97.50 95 GLN A CA 1
ATOM 748 C C . GLN A 1 95 ? -19.787 -2.062 0.783 1.00 97.50 95 GLN A C 1
ATOM 750 O O . GLN A 1 95 ? -19.887 -3.140 1.368 1.00 97.50 95 GLN A O 1
ATOM 755 N N . PRO A 1 96 ? -20.287 -1.907 -0.465 1.00 97.31 96 PRO A N 1
ATOM 756 C CA . PRO A 1 96 ? -21.050 -2.973 -1.118 1.00 97.31 96 PRO A CA 1
ATOM 757 C C . PRO A 1 96 ? -20.264 -4.282 -1.275 1.00 97.31 96 PRO A C 1
ATOM 759 O O . PRO A 1 96 ? -20.850 -5.362 -1.241 1.00 97.31 96 PRO A O 1
ATOM 762 N N . TYR A 1 97 ? -18.939 -4.202 -1.424 1.00 96.25 97 TYR A N 1
ATOM 763 C CA . TYR A 1 97 ? -18.059 -5.362 -1.561 1.00 96.25 97 TYR A CA 1
ATOM 764 C C . TYR A 1 97 ? -17.786 -6.021 -0.208 1.00 96.25 97 TYR A C 1
ATOM 766 O O . TYR A 1 97 ? -17.836 -7.247 -0.109 1.00 96.25 97 TYR A O 1
ATOM 774 N N . ALA A 1 98 ? -17.527 -5.224 0.833 1.00 95.38 98 ALA A N 1
ATOM 775 C CA . ALA A 1 98 ? -17.314 -5.726 2.188 1.00 95.38 98 ALA A CA 1
ATOM 776 C C . ALA A 1 98 ? -18.584 -6.386 2.749 1.00 95.38 98 ALA A C 1
ATOM 778 O O . ALA A 1 98 ? -18.526 -7.520 3.229 1.00 95.38 98 ALA A O 1
ATOM 779 N N . ASP A 1 99 ? -19.734 -5.721 2.607 1.00 96.31 99 ASP A N 1
ATOM 780 C CA . ASP A 1 99 ? -21.032 -6.231 3.051 1.00 96.31 99 ASP A CA 1
ATOM 781 C C . ASP A 1 99 ? -21.396 -7.517 2.302 1.00 96.31 99 ASP A C 1
ATOM 783 O O . ASP A 1 99 ? -21.766 -8.513 2.928 1.00 96.31 99 ASP A O 1
ATOM 787 N N . LYS A 1 100 ? -21.215 -7.546 0.973 1.00 94.81 100 LYS A N 1
ATOM 788 C CA . LYS A 1 100 ? -21.441 -8.758 0.180 1.00 94.81 100 LYS A CA 1
ATOM 789 C C . LYS A 1 100 ? -20.526 -9.903 0.610 1.00 94.81 100 LYS A C 1
ATOM 791 O O . LYS A 1 100 ? -21.000 -11.021 0.779 1.00 94.81 100 LYS A O 1
ATOM 796 N N . ALA A 1 101 ? -19.235 -9.647 0.809 1.00 92.75 101 ALA A N 1
ATOM 797 C CA . ALA A 1 101 ? -18.302 -10.682 1.238 1.00 92.75 101 ALA A CA 1
ATOM 798 C C . ALA A 1 101 ? -18.708 -11.277 2.594 1.00 92.75 101 ALA A C 1
ATOM 800 O O . ALA A 1 101 ? -18.720 -12.498 2.748 1.00 92.75 101 ALA A O 1
ATOM 801 N N . LEU A 1 102 ? -19.096 -10.430 3.554 1.00 93.31 102 LEU A N 1
ATOM 802 C CA . LEU A 1 102 ? -19.595 -10.868 4.858 1.00 93.31 102 LEU A CA 1
ATOM 803 C C . LEU A 1 102 ? -20.872 -11.706 4.746 1.00 93.31 102 LEU A C 1
ATOM 805 O O . LEU A 1 102 ? -20.976 -12.721 5.433 1.00 93.31 102 LEU A O 1
ATOM 809 N N . GLN A 1 103 ? -21.807 -11.306 3.879 1.00 94.88 103 GLN A N 1
ATOM 810 C CA . GLN A 1 103 ? -23.046 -12.043 3.614 1.00 94.88 103 GLN A CA 1
ATOM 811 C C . GLN A 1 103 ? -22.788 -13.404 2.960 1.00 94.88 103 GLN A C 1
ATOM 813 O O . GLN A 1 103 ? -23.369 -14.401 3.382 1.00 94.88 103 GLN A O 1
ATOM 818 N N . ASP A 1 104 ? -21.908 -13.455 1.957 1.00 90.81 104 ASP A N 1
ATOM 819 C CA . ASP A 1 104 ? -21.584 -14.684 1.229 1.00 90.81 104 ASP A CA 1
ATOM 820 C C . ASP A 1 104 ? -20.846 -15.694 2.129 1.00 90.81 104 ASP A C 1
ATOM 822 O O . ASP A 1 104 ? -20.954 -16.903 1.937 1.00 90.81 104 ASP A O 1
ATOM 826 N N . GLY A 1 105 ? -20.070 -15.215 3.110 1.00 86.19 105 GLY A N 1
ATOM 827 C CA . GLY A 1 105 ? -19.379 -16.056 4.092 1.00 86.19 105 GLY A CA 1
ATOM 828 C C . GLY A 1 105 ? -18.240 -16.916 3.524 1.00 86.19 105 GLY A C 1
ATOM 829 O O . GLY A 1 105 ? -17.654 -17.708 4.263 1.00 86.19 105 GLY A O 1
ATOM 830 N N . VAL A 1 106 ? -17.892 -16.755 2.242 1.00 82.50 106 VAL A N 1
ATOM 831 C CA . VAL A 1 106 ? -16.799 -17.474 1.569 1.00 82.50 106 VAL A CA 1
ATOM 832 C C . VAL A 1 106 ? -15.465 -16.811 1.909 1.00 82.50 106 VAL A C 1
ATOM 834 O O . VAL A 1 106 ? -15.098 -15.784 1.338 1.00 82.50 106 VAL A O 1
ATOM 837 N N . ARG A 1 107 ? -14.740 -17.397 2.867 1.00 85.50 107 ARG A N 1
ATOM 838 C CA . ARG A 1 107 ? -13.532 -16.796 3.463 1.00 85.50 107 ARG A CA 1
ATOM 839 C C . ARG A 1 107 ? -12.216 -17.227 2.821 1.00 85.50 107 ARG A C 1
ATOM 841 O O . ARG A 1 107 ? -11.188 -16.636 3.141 1.00 85.50 107 ARG A O 1
ATOM 848 N N . ASP A 1 108 ? -12.236 -18.197 1.909 1.00 79.75 108 ASP A N 1
ATOM 849 C CA . ASP A 1 108 ? -11.025 -18.801 1.329 1.00 79.75 108 ASP A CA 1
ATOM 850 C C . ASP A 1 108 ? -10.099 -17.776 0.658 1.00 79.75 108 ASP A C 1
ATOM 852 O O . ASP A 1 108 ? -8.881 -17.915 0.710 1.00 79.75 108 ASP A O 1
ATOM 856 N N . ASN A 1 109 ? -10.675 -16.709 0.092 1.00 79.31 109 ASN A N 1
ATOM 857 C CA . ASN A 1 109 ? -9.943 -15.664 -0.630 1.00 79.31 109 ASN A CA 1
ATOM 858 C C . ASN A 1 109 ? -9.811 -14.345 0.146 1.00 79.31 109 ASN A C 1
ATOM 860 O O . ASN A 1 109 ? -9.358 -13.342 -0.412 1.00 79.31 109 ASN A O 1
ATOM 864 N N . TRP A 1 110 ? -10.220 -14.312 1.415 1.00 89.00 110 TRP A N 1
ATOM 865 C CA . TRP A 1 110 ? -10.091 -13.109 2.231 1.00 89.00 110 TRP A CA 1
ATOM 866 C C . TRP A 1 110 ? -8.627 -12.833 2.602 1.00 89.00 110 TRP A C 1
ATOM 868 O O . TRP A 1 110 ? -7.875 -13.781 2.846 1.00 89.00 110 TRP A O 1
ATOM 878 N N . PRO A 1 111 ? -8.225 -11.554 2.715 1.00 92.31 111 PRO A N 1
ATOM 879 C CA . PRO A 1 111 ? -9.026 -10.349 2.471 1.00 92.31 111 PRO A CA 1
ATOM 880 C C . PRO A 1 111 ? -9.225 -10.104 0.969 1.00 92.31 111 PRO A C 1
ATOM 882 O O . PRO A 1 111 ? -8.340 -10.400 0.163 1.00 92.31 111 PRO A O 1
ATOM 885 N N . ILE A 1 112 ? -10.385 -9.566 0.592 1.00 94.00 112 ILE A N 1
ATOM 886 C CA . ILE A 1 112 ? -10.699 -9.200 -0.798 1.00 94.00 112 ILE A CA 1
ATOM 887 C C . ILE A 1 112 ? -10.234 -7.782 -1.145 1.00 94.00 112 ILE A C 1
ATOM 889 O O . ILE A 1 112 ? -10.049 -7.464 -2.316 1.00 94.00 112 ILE A O 1
ATOM 893 N N . ILE A 1 113 ? -10.025 -6.935 -0.138 1.00 96.88 113 ILE A N 1
ATOM 894 C CA . ILE A 1 113 ? -9.505 -5.581 -0.301 1.00 96.88 113 ILE A CA 1
ATOM 895 C C . ILE A 1 113 ? -8.360 -5.387 0.688 1.00 96.88 113 ILE A C 1
ATOM 897 O O . ILE A 1 113 ? -8.506 -5.663 1.877 1.00 96.88 113 ILE A O 1
ATOM 901 N N . THR A 1 114 ? -7.229 -4.882 0.209 1.00 97.75 114 THR A N 1
ATOM 902 C CA . THR A 1 114 ? -6.159 -4.375 1.073 1.00 97.75 114 THR A CA 1
ATOM 903 C C . THR A 1 114 ? -6.095 -2.859 0.931 1.00 97.75 114 THR A C 1
ATOM 905 O O . THR A 1 114 ? -5.808 -2.358 -0.148 1.00 97.75 114 THR A O 1
ATOM 908 N N . LEU A 1 115 ? -6.354 -2.120 2.006 1.00 98.69 115 LEU A N 1
ATOM 909 C CA . LEU A 1 115 ? -6.141 -0.678 2.076 1.00 98.69 115 LEU A CA 1
ATOM 910 C C . LEU A 1 115 ? -4.700 -0.403 2.514 1.00 98.69 115 LEU A C 1
ATOM 912 O O . LEU A 1 115 ? -4.315 -0.770 3.623 1.00 98.69 115 LEU A O 1
ATOM 916 N N . ASN A 1 116 ? -3.921 0.260 1.669 1.00 98.25 116 ASN A N 1
ATOM 917 C CA . ASN A 1 116 ? -2.593 0.759 2.005 1.00 98.25 116 ASN A CA 1
ATOM 918 C C . ASN A 1 116 ? -2.671 2.260 2.334 1.00 98.25 116 ASN A C 1
ATOM 920 O O . ASN A 1 116 ? -3.131 3.055 1.518 1.00 98.25 116 ASN A O 1
ATOM 924 N N . LEU A 1 117 ? -2.257 2.646 3.539 1.00 98.62 117 LEU A N 1
ATOM 925 C CA . LEU A 1 117 ? -2.294 4.025 4.015 1.00 98.62 117 LEU A CA 1
ATOM 926 C C . LEU A 1 117 ? -0.908 4.669 3.964 1.00 98.62 117 LEU A C 1
ATOM 928 O O . LEU A 1 117 ? -0.014 4.299 4.731 1.00 98.62 117 LEU A O 1
ATOM 932 N N . ASP A 1 118 ? -0.765 5.696 3.126 1.00 97.81 118 ASP A N 1
ATOM 933 C CA . ASP A 1 118 ? 0.421 6.551 3.088 1.00 97.81 118 ASP A CA 1
ATOM 934 C C . ASP A 1 118 ? 0.128 7.895 3.777 1.00 97.81 118 ASP A C 1
ATOM 936 O O . ASP A 1 118 ? -0.486 8.816 3.231 1.00 97.81 118 ASP A O 1
ATOM 940 N N . LEU A 1 119 ? 0.530 7.997 5.044 1.00 97.75 119 LEU A N 1
ATOM 941 C CA . LEU A 1 119 ? 0.316 9.191 5.856 1.00 97.75 119 LEU A CA 1
ATOM 942 C C . LEU A 1 119 ? 1.374 10.251 5.538 1.00 97.75 119 LEU A C 1
ATOM 944 O O . LEU A 1 119 ? 2.549 10.106 5.866 1.00 97.75 119 LEU A O 1
ATOM 948 N N . LYS A 1 120 ? 0.930 11.385 4.994 1.00 96.50 120 LYS A N 1
ATOM 949 C CA . LYS A 1 120 ? 1.780 12.555 4.714 1.00 96.50 120 LYS A CA 1
ATOM 950 C C . LYS A 1 120 ? 2.013 13.428 5.939 1.00 96.50 120 LYS A C 1
ATOM 952 O O . LYS A 1 120 ? 2.922 14.258 5.955 1.00 96.50 120 LYS A O 1
ATOM 957 N N . THR A 1 121 ? 1.188 13.249 6.965 1.00 95.00 121 THR A N 1
ATOM 958 C CA . THR A 1 121 ? 1.310 13.910 8.260 1.00 95.00 121 THR A CA 1
ATOM 959 C C . THR A 1 121 ? 0.970 12.944 9.388 1.00 95.00 121 THR A C 1
ATOM 961 O O . THR A 1 121 ? 0.186 12.020 9.202 1.00 95.00 121 THR A O 1
ATOM 964 N N . GLU A 1 122 ? 1.536 13.172 10.573 1.00 95.69 122 GLU A N 1
ATOM 965 C CA . GLU A 1 122 ? 1.431 12.233 11.702 1.00 95.69 122 GLU A CA 1
ATOM 966 C C . GLU A 1 122 ? 1.133 12.938 13.029 1.00 95.69 122 GLU A C 1
ATOM 968 O O . GLU A 1 122 ? 1.596 12.522 14.092 1.00 95.69 122 GLU A O 1
ATOM 973 N N . GLN A 1 123 ? 0.376 14.042 13.001 1.00 94.62 123 GLN A N 1
ATOM 974 C CA . GLN A 1 123 ? 0.004 14.706 14.250 1.00 94.62 123 GLN A CA 1
ATOM 975 C C . GLN A 1 123 ? -0.758 13.718 15.148 1.00 94.62 123 GLN A C 1
ATOM 977 O O . GLN A 1 123 ? -1.613 12.980 14.646 1.00 94.62 123 GLN A O 1
ATOM 982 N N . PRO A 1 124 ? -0.532 13.718 16.475 1.00 95.25 124 PRO A N 1
ATOM 983 C CA . PRO A 1 124 ? -1.204 12.785 17.376 1.00 95.25 124 PRO A CA 1
ATOM 984 C C . PRO A 1 124 ? -2.730 12.779 17.218 1.00 95.25 124 PRO A C 1
ATOM 986 O O . PRO A 1 124 ? -3.349 11.721 17.230 1.00 95.25 124 PRO A O 1
ATOM 989 N N . GLN A 1 125 ? -3.342 13.948 17.003 1.00 95.56 125 GLN A N 1
ATOM 990 C CA . GLN A 1 125 ? -4.782 14.085 16.778 1.00 95.56 125 GLN A CA 1
ATOM 991 C C . GLN A 1 125 ? -5.245 13.361 15.507 1.00 95.56 125 GLN A C 1
ATOM 993 O O . GLN A 1 125 ? -6.289 12.712 15.534 1.00 95.56 125 GLN A O 1
ATOM 998 N N . MET A 1 126 ? -4.464 13.428 14.424 1.00 96.81 126 MET A N 1
ATOM 999 C CA . MET A 1 126 ? -4.752 12.711 13.182 1.00 96.81 126 MET A CA 1
ATOM 1000 C C . MET A 1 126 ? -4.686 11.201 13.398 1.00 96.81 126 MET A C 1
ATOM 1002 O O . MET A 1 126 ? -5.614 10.496 13.013 1.00 96.81 126 MET A O 1
ATOM 1006 N N . LEU A 1 127 ? -3.631 10.706 14.053 1.00 98.38 127 LEU A N 1
ATOM 1007 C CA . LEU A 1 127 ? -3.466 9.275 14.315 1.00 98.38 127 LEU A CA 1
ATOM 1008 C C . LEU A 1 127 ? -4.598 8.729 15.200 1.00 98.38 127 LEU A C 1
ATOM 1010 O O . LEU A 1 127 ? -5.160 7.676 14.909 1.00 98.38 127 LEU A O 1
ATOM 1014 N N . GLN A 1 128 ? -4.997 9.465 16.242 1.00 97.56 128 GLN A N 1
ATOM 1015 C CA . GLN A 1 128 ? -6.129 9.080 17.095 1.00 97.56 128 GLN A CA 1
ATOM 1016 C C . GLN A 1 128 ? -7.464 9.115 16.337 1.00 97.56 128 GLN A C 1
ATOM 1018 O O . GLN A 1 128 ? -8.286 8.208 16.486 1.00 97.56 128 GLN A O 1
ATOM 1023 N N . ALA A 1 129 ? -7.685 10.134 15.500 1.00 98.06 129 ALA A N 1
ATOM 1024 C CA . ALA A 1 129 ? -8.870 10.211 14.650 1.00 98.06 129 ALA A CA 1
ATOM 1025 C C . ALA A 1 129 ? -8.920 9.048 13.647 1.00 98.06 129 ALA A C 1
ATOM 1027 O O . ALA A 1 129 ? -9.991 8.486 13.422 1.00 98.06 129 ALA A O 1
ATOM 1028 N N . LEU A 1 130 ? -7.768 8.653 13.095 1.00 98.50 130 LEU A N 1
ATOM 1029 C CA . LEU A 1 130 ? -7.665 7.570 12.122 1.00 98.50 130 LEU A CA 1
ATOM 1030 C C . LEU A 1 130 ? -7.942 6.224 12.785 1.00 98.50 130 LEU A C 1
ATOM 1032 O O . LEU A 1 130 ? -8.736 5.450 12.261 1.00 98.50 130 LEU A O 1
ATOM 1036 N N . TRP A 1 131 ? -7.380 5.982 13.974 1.00 98.06 131 TRP A N 1
ATOM 1037 C CA . TRP A 1 131 ? -7.712 4.796 14.764 1.00 98.06 131 TRP A CA 1
ATOM 1038 C C . TRP A 1 131 ? -9.218 4.701 15.025 1.00 98.06 131 TRP A C 1
ATOM 1040 O O . TRP A 1 131 ? -9.813 3.657 14.780 1.00 98.06 131 TRP A O 1
ATOM 1050 N N . LYS A 1 132 ? -9.849 5.794 15.475 1.00 97.88 132 LYS A N 1
ATOM 1051 C CA . LYS A 1 132 ? -11.291 5.818 15.766 1.00 97.88 132 LYS A CA 1
ATOM 1052 C C . LYS A 1 132 ? -12.138 5.532 14.522 1.00 97.88 132 LYS A C 1
ATOM 1054 O O . LYS A 1 132 ? -13.115 4.796 14.617 1.00 97.88 132 LYS A O 1
ATOM 1059 N N . L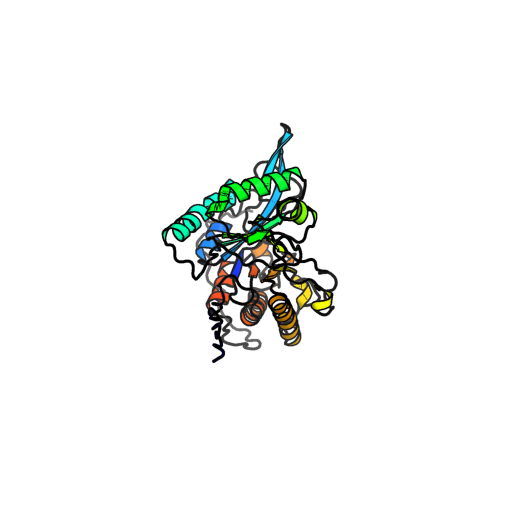EU A 1 133 ? -11.767 6.108 13.379 1.00 98.38 133 LEU A N 1
ATOM 1060 C CA . LEU A 1 133 ? -12.433 5.866 12.099 1.00 98.38 133 LEU A CA 1
ATOM 1061 C C . LEU A 1 133 ? -12.318 4.393 11.683 1.00 98.38 133 LEU A C 1
ATOM 1063 O O . LEU A 1 133 ? -13.315 3.750 11.369 1.00 98.38 133 LEU A O 1
ATOM 1067 N N . ILE A 1 134 ? -11.113 3.832 11.742 1.00 98.06 134 ILE A N 1
ATOM 1068 C CA . ILE A 1 134 ? -10.869 2.425 11.414 1.00 98.06 134 ILE A CA 1
ATOM 1069 C C . ILE A 1 134 ? -11.647 1.504 12.363 1.00 98.06 134 ILE A C 1
ATOM 1071 O O . ILE A 1 134 ? -12.312 0.570 11.925 1.00 98.06 134 ILE A O 1
ATOM 1075 N N . GLU A 1 135 ? -11.636 1.794 13.663 1.00 96.69 135 GLU A N 1
ATOM 1076 C CA . GLU A 1 135 ? -12.367 1.019 14.665 1.00 96.69 135 GLU A CA 1
ATOM 1077 C C . GLU A 1 135 ? -13.889 1.060 14.455 1.00 96.69 135 GLU A C 1
ATOM 1079 O O . GLU A 1 135 ? -14.562 0.068 14.747 1.00 96.69 135 GLU A O 1
ATOM 1084 N N . SER A 1 136 ? -14.446 2.147 13.902 1.00 97.69 136 SER A N 1
ATOM 1085 C CA . SER A 1 136 ? -15.870 2.181 13.535 1.00 97.69 136 SER A CA 1
ATOM 1086 C C . SER A 1 136 ? -16.245 1.233 12.392 1.00 97.69 136 SER A C 1
ATOM 1088 O O . SER A 1 136 ? -17.409 0.859 12.301 1.00 97.69 136 SER A O 1
ATOM 1090 N N . HIS A 1 137 ? -15.271 0.765 11.603 1.00 97.38 137 HIS A N 1
ATOM 1091 C CA . HIS A 1 137 ? -15.458 -0.214 10.520 1.00 97.38 137 HIS A CA 1
ATOM 1092 C C . HIS A 1 137 ? -15.012 -1.633 10.889 1.00 97.38 137 HIS A C 1
ATOM 1094 O O . HIS A 1 137 ? -14.931 -2.501 10.024 1.00 97.38 137 HIS A O 1
ATOM 1100 N N . ARG A 1 138 ? -14.723 -1.902 12.171 1.00 95.44 138 ARG A N 1
ATOM 1101 C CA . ARG A 1 138 ? -14.101 -3.151 12.660 1.00 95.44 138 ARG A CA 1
ATOM 1102 C C . ARG A 1 138 ? -14.753 -4.459 12.204 1.00 95.44 138 ARG A C 1
ATOM 1104 O O . ARG A 1 138 ? -14.071 -5.480 12.176 1.00 95.44 138 ARG A O 1
ATOM 1111 N N . ASP A 1 139 ? -16.040 -4.448 11.871 1.00 94.06 139 ASP A N 1
ATOM 1112 C CA . ASP A 1 139 ? -16.766 -5.648 11.444 1.00 94.06 139 ASP A CA 1
ATOM 1113 C C . ASP A 1 139 ? -16.322 -6.123 10.047 1.00 94.06 139 ASP A C 1
ATOM 1115 O O . ASP A 1 139 ? -16.443 -7.304 9.723 1.00 94.06 139 ASP A O 1
ATOM 1119 N N . TRP A 1 140 ? -15.725 -5.233 9.247 1.00 95.75 140 TRP A N 1
ATOM 1120 C CA . TRP A 1 140 ? -15.137 -5.545 7.942 1.00 95.75 140 TRP A CA 1
ATOM 1121 C C . TRP A 1 140 ? -13.666 -5.973 8.027 1.00 95.75 140 TRP A C 1
ATOM 1123 O O . TRP A 1 140 ? -13.110 -6.476 7.049 1.00 95.75 140 TRP A O 1
ATOM 1133 N N . LEU A 1 141 ? -13.002 -5.742 9.161 1.00 95.44 141 LEU A N 1
ATOM 1134 C CA . LEU A 1 141 ? -11.544 -5.692 9.193 1.00 95.44 141 LEU A CA 1
ATOM 1135 C C . LEU A 1 141 ? -10.888 -7.004 9.614 1.00 95.44 141 LEU A C 1
ATOM 1137 O O . LEU A 1 141 ? -11.296 -7.673 10.571 1.00 95.44 141 LEU A O 1
ATOM 1141 N N . ALA A 1 142 ? -9.784 -7.289 8.927 1.00 94.19 142 ALA A N 1
ATOM 1142 C CA . ALA A 1 142 ? -8.732 -8.171 9.377 1.00 94.19 142 ALA A CA 1
ATOM 1143 C C . ALA A 1 142 ? -8.250 -7.729 10.757 1.00 94.19 142 ALA A C 1
ATOM 1145 O O . ALA A 1 142 ? -7.975 -6.545 10.962 1.00 94.19 142 ALA A O 1
ATOM 1146 N N . TYR A 1 143 ? -8.087 -8.663 11.695 1.00 95.25 143 TYR A N 1
ATOM 1147 C CA . TYR A 1 143 ? -7.416 -8.332 12.949 1.00 95.25 143 TYR A CA 1
ATOM 1148 C C . TYR A 1 143 ? -6.487 -9.419 13.475 1.00 95.25 143 TYR A C 1
ATOM 1150 O O . TYR A 1 143 ? -6.705 -10.621 13.295 1.00 95.25 143 TYR A O 1
ATOM 1158 N N . ALA A 1 144 ? -5.478 -8.960 14.211 1.00 94.81 144 ALA A N 1
ATOM 1159 C CA . ALA A 1 144 ? -4.651 -9.771 15.091 1.00 94.81 144 ALA A CA 1
ATOM 1160 C C . ALA A 1 144 ? -4.923 -9.395 16.552 1.00 94.81 144 ALA A C 1
ATOM 1162 O O . ALA A 1 144 ? -5.464 -8.328 16.841 1.00 94.81 144 ALA A O 1
ATOM 1163 N N . VAL A 1 145 ? -4.553 -10.265 17.487 1.00 96.12 145 VAL A N 1
ATOM 1164 C CA . VAL A 1 145 ? -4.650 -9.964 18.922 1.00 96.12 145 VAL A CA 1
ATOM 1165 C C . VAL A 1 145 ? -3.281 -9.528 19.419 1.00 96.12 145 VAL A C 1
ATOM 1167 O O . VAL A 1 145 ? -2.291 -10.204 19.133 1.00 96.12 145 VAL A O 1
ATOM 1170 N N . LYS A 1 146 ? -3.213 -8.416 20.160 1.00 97.25 146 LYS A N 1
ATOM 1171 C CA . LYS A 1 146 ? -1.957 -7.932 20.738 1.00 97.25 146 LYS A CA 1
ATOM 1172 C C . LYS A 1 146 ? -1.402 -8.953 21.745 1.00 97.25 146 LYS A C 1
ATOM 1174 O O . LYS A 1 146 ? -2.068 -9.200 22.756 1.00 97.25 146 LYS A O 1
ATOM 1179 N N . PRO A 1 147 ? -0.205 -9.521 21.516 1.00 97.38 147 PRO A N 1
ATOM 1180 C CA . PRO A 1 147 ? 0.437 -10.427 22.462 1.00 97.38 147 PRO A CA 1
ATOM 1181 C C . PRO A 1 147 ? 1.029 -9.666 23.655 1.00 97.38 147 PRO A C 1
ATOM 1183 O O . PRO A 1 147 ? 1.195 -8.447 23.618 1.00 97.38 147 PRO A O 1
ATOM 1186 N N . SER A 1 148 ? 1.386 -10.398 24.710 1.00 97.38 148 SER A N 1
ATOM 1187 C CA . SER A 1 148 ? 2.196 -9.864 25.812 1.00 97.38 148 SER A CA 1
ATOM 1188 C C . SER A 1 148 ? 3.668 -9.687 25.429 1.00 97.38 148 SER A C 1
ATOM 1190 O O . SER A 1 148 ? 4.309 -8.758 25.908 1.00 97.38 148 SER A O 1
ATOM 1192 N N . ASP A 1 149 ? 4.202 -10.565 24.573 1.00 97.19 149 ASP A N 1
ATOM 1193 C CA . ASP A 1 149 ? 5.551 -10.441 24.015 1.00 97.19 149 ASP A CA 1
ATOM 1194 C C . ASP A 1 149 ? 5.516 -9.582 22.739 1.00 97.19 149 ASP A C 1
ATOM 1196 O O . ASP A 1 149 ? 4.920 -10.009 21.747 1.00 97.19 149 ASP A O 1
ATOM 1200 N N . PRO A 1 150 ? 6.166 -8.404 22.711 1.00 92.62 150 PRO A N 1
ATOM 1201 C CA . PRO A 1 150 ? 6.158 -7.530 21.542 1.00 92.62 150 PRO A CA 1
ATOM 1202 C C . PRO A 1 150 ? 6.823 -8.140 20.300 1.00 92.62 150 PRO A C 1
ATOM 1204 O O . PRO A 1 150 ? 6.550 -7.678 19.193 1.00 92.62 150 PRO A O 1
ATOM 1207 N N . LYS A 1 151 ? 7.665 -9.171 20.456 1.00 95.44 151 LYS A N 1
ATOM 1208 C CA . LYS A 1 151 ? 8.310 -9.879 19.340 1.00 95.44 151 LYS A CA 1
ATOM 1209 C C . LYS A 1 151 ? 7.456 -11.012 18.777 1.00 95.44 151 LYS A C 1
ATOM 1211 O O . LYS A 1 151 ? 7.792 -11.562 17.731 1.00 95.44 151 LYS A O 1
ATOM 1216 N N . ALA A 1 152 ? 6.364 -11.371 19.448 1.00 96.00 152 ALA A N 1
ATOM 1217 C CA . ALA A 1 152 ? 5.514 -12.457 19.002 1.00 96.00 152 ALA A CA 1
ATOM 1218 C C . ALA A 1 152 ? 4.725 -12.083 17.742 1.00 96.00 152 ALA A C 1
ATOM 1220 O O . ALA A 1 152 ? 4.290 -10.943 17.539 1.00 96.00 152 ALA A O 1
ATOM 1221 N N . VAL A 1 153 ? 4.485 -13.102 16.925 1.00 94.94 153 VAL A N 1
ATOM 1222 C CA . VAL A 1 153 ? 3.677 -13.037 15.712 1.00 94.94 153 VAL A CA 1
ATOM 1223 C C . VAL A 1 153 ? 2.370 -13.767 15.987 1.00 94.94 153 VAL A C 1
ATOM 1225 O O . VAL A 1 153 ? 2.345 -14.994 16.040 1.00 94.94 153 VAL A O 1
ATOM 1228 N N . THR A 1 154 ? 1.274 -13.037 16.182 1.00 92.50 154 THR A N 1
ATOM 1229 C CA . THR A 1 154 ? -0.044 -13.671 16.323 1.00 92.50 154 THR A CA 1
ATOM 1230 C C . THR A 1 154 ? -0.679 -13.918 14.950 1.00 92.50 154 THR A C 1
ATOM 1232 O O . THR A 1 154 ? -0.446 -13.148 14.022 1.00 92.50 154 THR A O 1
ATOM 1235 N N . PRO A 1 155 ? -1.452 -14.990 14.733 1.00 89.88 155 PRO A N 1
ATOM 1236 C CA . PRO A 1 155 ? -2.178 -15.153 13.476 1.00 89.88 155 PRO A CA 1
ATOM 1237 C C . PRO A 1 155 ? -3.166 -14.003 13.230 1.00 89.88 155 PRO A C 1
ATOM 1239 O O . PRO A 1 155 ? -3.674 -13.390 14.172 1.00 89.88 155 PRO A O 1
ATOM 1242 N N . ILE A 1 156 ? -3.483 -13.740 11.964 1.00 87.12 156 ILE A N 1
ATOM 1243 C CA . ILE A 1 156 ? -4.655 -12.931 11.617 1.00 87.12 156 ILE A CA 1
ATOM 1244 C C . ILE A 1 156 ? -5.885 -13.817 11.871 1.00 87.12 156 ILE A C 1
ATOM 1246 O O . ILE A 1 156 ? -6.110 -14.789 11.158 1.00 87.12 156 ILE A O 1
ATOM 1250 N N . PHE A 1 157 ? -6.632 -13.549 12.946 1.00 65.50 157 PHE A N 1
ATOM 1251 C CA . PHE A 1 157 ? -7.649 -14.474 13.479 1.00 65.50 157 PHE A CA 1
ATOM 1252 C C . PHE A 1 157 ? -9.006 -14.364 12.784 1.00 65.50 157 PHE A C 1
ATOM 1254 O O . PHE A 1 157 ? -9.726 -15.350 12.652 1.00 65.50 157 PHE A O 1
ATOM 1261 N N . ASN A 1 158 ? -9.371 -13.161 12.358 1.00 66.81 158 ASN A N 1
ATOM 1262 C CA . ASN A 1 158 ? -10.582 -12.905 11.596 1.00 66.81 158 ASN A CA 1
ATOM 1263 C C . ASN A 1 158 ? -10.129 -12.129 10.381 1.00 66.81 158 ASN A C 1
ATOM 1265 O O . ASN A 1 158 ? -9.871 -10.942 10.512 1.00 66.81 158 ASN A O 1
ATOM 1269 N N . ALA A 1 159 ? -9.938 -12.802 9.249 1.00 66.12 159 ALA A N 1
ATOM 1270 C CA . ALA A 1 159 ? -9.325 -12.181 8.082 1.00 66.12 159 ALA A CA 1
ATOM 1271 C C . ALA A 1 159 ? -10.058 -10.927 7.607 1.00 66.12 159 ALA A C 1
ATOM 1273 O O . ALA A 1 159 ? -9.414 -10.091 6.991 1.00 66.12 159 ALA A O 1
ATOM 1274 N N . GLY A 1 160 ? -11.358 -10.800 7.912 1.00 87.88 160 GLY A N 1
ATOM 1275 C CA . GLY A 1 160 ? -12.226 -9.757 7.376 1.00 87.88 160 GLY A CA 1
ATOM 1276 C C . GLY A 1 160 ? -12.190 -9.701 5.840 1.00 87.88 160 GLY A C 1
ATOM 1277 O O . GLY A 1 160 ? -11.284 -10.222 5.189 1.00 87.88 160 GLY A O 1
ATOM 1278 N N . PRO A 1 161 ? -13.168 -9.084 5.180 1.00 93.56 161 PRO A N 1
ATOM 1279 C CA . PRO A 1 161 ? -12.983 -8.734 3.779 1.00 93.56 161 PRO A CA 1
ATOM 1280 C C . PRO A 1 161 ? -11.861 -7.704 3.557 1.00 93.56 161 PRO A C 1
ATOM 1282 O O . PRO A 1 161 ? -11.337 -7.647 2.445 1.00 93.56 161 PRO A O 1
ATOM 1285 N N . VAL A 1 162 ? -11.477 -6.919 4.573 1.00 96.56 162 VAL A N 1
ATOM 1286 C CA . VAL A 1 162 ? -10.567 -5.772 4.419 1.00 96.56 162 VAL A CA 1
ATOM 1287 C C . VAL A 1 162 ? -9.335 -5.879 5.322 1.00 96.56 162 VAL A C 1
ATOM 1289 O O . VAL A 1 162 ? -9.462 -5.942 6.539 1.00 96.56 162 VAL A O 1
ATOM 1292 N N . LEU A 1 163 ? -8.135 -5.816 4.747 1.00 96.69 163 LEU A N 1
ATOM 1293 C CA . LEU A 1 163 ? -6.861 -5.677 5.469 1.00 96.69 163 LEU A CA 1
ATOM 1294 C C . LEU A 1 163 ? -6.362 -4.235 5.386 1.00 96.69 163 LEU A C 1
ATOM 1296 O O . LEU A 1 163 ? -6.433 -3.643 4.315 1.00 96.69 163 LEU A O 1
ATOM 1300 N N . ILE A 1 164 ? -5.824 -3.679 6.476 1.00 98.19 164 ILE A N 1
ATOM 1301 C CA . ILE A 1 164 ? -5.250 -2.325 6.478 1.00 98.19 164 ILE A CA 1
ATOM 1302 C C . ILE A 1 164 ? -3.754 -2.376 6.783 1.00 98.19 164 ILE A C 1
ATOM 1304 O O . ILE A 1 164 ? -3.334 -2.873 7.832 1.00 98.19 164 ILE A O 1
ATOM 1308 N N . LEU A 1 165 ? -2.964 -1.818 5.873 1.00 98.62 165 LEU A N 1
ATOM 1309 C CA . LEU A 1 165 ? -1.522 -1.652 5.982 1.00 98.62 165 LEU A CA 1
ATOM 1310 C C . LEU A 1 165 ? -1.176 -0.167 6.122 1.00 98.62 165 LEU A C 1
ATOM 1312 O O . LEU A 1 165 ? -1.859 0.690 5.567 1.00 98.62 165 LEU A O 1
ATOM 1316 N N . THR A 1 166 ? -0.119 0.137 6.868 1.00 98.56 166 THR A N 1
ATOM 1317 C CA . THR A 1 166 ? 0.395 1.501 7.050 1.00 98.56 166 THR A CA 1
ATOM 1318 C C . THR A 1 166 ? 1.922 1.520 7.029 1.00 98.56 166 THR A C 1
ATOM 1320 O O . THR A 1 166 ? 2.568 0.468 7.045 1.00 98.56 166 THR A O 1
ATOM 1323 N N . GLY A 1 167 ? 2.509 2.714 6.980 1.00 97.12 167 GLY A N 1
ATOM 1324 C CA . GLY A 1 167 ? 3.950 2.924 6.857 1.00 97.12 167 GLY A CA 1
ATOM 1325 C C . GLY A 1 167 ? 4.803 2.445 8.042 1.00 97.12 167 GLY A C 1
ATOM 1326 O O . GLY A 1 167 ? 4.348 1.787 8.978 1.00 97.12 167 GLY A O 1
ATOM 1327 N N . ARG A 1 168 ? 6.095 2.788 7.981 1.00 96.88 168 ARG A N 1
ATOM 1328 C CA . ARG A 1 168 ? 7.121 2.354 8.946 1.00 96.88 168 ARG A CA 1
ATOM 1329 C C . ARG A 1 168 ? 7.280 3.255 10.177 1.00 96.88 168 ARG A C 1
ATOM 1331 O O . ARG A 1 168 ? 8.240 3.086 10.914 1.00 96.88 168 ARG A O 1
ATOM 1338 N N . SER A 1 169 ? 6.396 4.224 10.399 1.00 97.81 169 SER A N 1
ATOM 1339 C CA . SER A 1 169 ? 6.581 5.232 11.451 1.00 97.81 169 SER A CA 1
ATOM 1340 C C . SER A 1 169 ? 6.371 4.684 12.865 1.00 97.81 169 SER A C 1
ATOM 1342 O O . SER A 1 169 ? 5.353 4.058 13.169 1.00 97.81 169 SER A O 1
ATOM 1344 N N . ASP A 1 170 ? 7.294 5.025 13.764 1.00 98.12 170 ASP A N 1
ATOM 1345 C CA . ASP A 1 170 ? 7.170 4.755 15.198 1.00 98.12 170 ASP A CA 1
ATOM 1346 C C . ASP A 1 170 ? 6.044 5.557 15.857 1.00 98.12 170 ASP A C 1
ATOM 1348 O O . ASP A 1 170 ? 5.436 5.093 16.824 1.00 98.12 170 ASP A O 1
ATOM 1352 N N . ALA A 1 171 ? 5.709 6.742 15.333 1.00 98.31 171 ALA A N 1
ATOM 1353 C CA . ALA A 1 171 ? 4.569 7.512 15.826 1.00 98.31 171 ALA A CA 1
ATOM 1354 C C . ALA A 1 171 ? 3.250 6.778 15.536 1.00 98.31 171 ALA A C 1
ATOM 1356 O O . ALA A 1 171 ? 2.366 6.722 16.397 1.00 98.31 171 ALA A O 1
ATOM 1357 N N . GLN A 1 172 ? 3.146 6.154 14.357 1.00 98.44 172 GLN A N 1
ATOM 1358 C CA . GLN A 1 172 ? 2.024 5.285 14.005 1.00 98.44 172 GLN A CA 1
ATOM 1359 C C . GLN A 1 172 ? 1.997 4.028 14.886 1.00 98.44 172 GLN A C 1
ATOM 1361 O O . GLN A 1 172 ? 0.957 3.736 15.476 1.00 98.44 172 GLN A O 1
ATOM 1366 N N . GLU A 1 173 ? 3.131 3.325 15.049 1.00 98.38 173 GLU A N 1
ATOM 1367 C CA . GLU A 1 173 ? 3.211 2.150 15.936 1.00 98.38 173 GLU A CA 1
ATOM 1368 C C . GLU A 1 173 ? 2.774 2.495 17.358 1.00 98.38 173 GLU A C 1
ATOM 1370 O O . GLU A 1 173 ? 2.011 1.750 17.978 1.00 98.38 173 GLU A O 1
ATOM 1375 N N . LYS A 1 174 ? 3.201 3.651 17.871 1.00 97.94 174 LYS A N 1
ATOM 1376 C CA . LYS A 1 174 ? 2.835 4.079 19.214 1.00 97.94 174 LYS A CA 1
ATOM 1377 C C . LYS A 1 174 ? 1.319 4.103 19.407 1.00 97.94 174 LYS A C 1
ATOM 1379 O O . LYS A 1 174 ? 0.822 3.542 20.382 1.00 97.94 174 LYS A O 1
ATOM 1384 N N . VAL A 1 175 ? 0.589 4.718 18.479 1.00 98.12 175 VAL A N 1
ATOM 1385 C CA . VAL A 1 175 ? -0.868 4.879 18.577 1.00 98.12 175 VAL A CA 1
ATOM 1386 C C . VAL A 1 175 ? -1.610 3.582 18.254 1.00 98.12 175 VAL A C 1
ATOM 1388 O O . VAL A 1 175 ? -2.512 3.191 18.999 1.00 98.12 175 VAL A O 1
ATOM 1391 N N . PHE A 1 176 ? -1.233 2.906 17.167 1.00 98.19 176 PHE A N 1
ATOM 1392 C CA . PHE A 1 176 ? -1.961 1.744 16.652 1.00 98.19 176 PHE A CA 1
ATOM 1393 C C . PHE A 1 176 ? -1.599 0.431 17.349 1.00 98.19 176 PHE A C 1
ATOM 1395 O O . PHE A 1 176 ? -2.377 -0.518 17.284 1.00 98.19 176 PHE A O 1
ATOM 1402 N N . TYR A 1 177 ? -0.464 0.373 18.051 1.00 98.12 177 TYR A N 1
ATOM 1403 C CA . TYR A 1 177 ? 0.012 -0.835 18.719 1.00 98.12 177 TYR A CA 1
ATOM 1404 C C . TYR A 1 177 ? 0.465 -0.603 20.161 1.00 98.12 177 TYR A C 1
ATOM 1406 O O . TYR A 1 177 ? -0.115 -1.199 21.073 1.00 98.12 177 TYR A O 1
ATOM 1414 N N . THR A 1 178 ? 1.481 0.228 20.414 1.00 97.81 178 THR A N 1
ATOM 1415 C CA . THR A 1 178 ? 2.124 0.329 21.742 1.00 97.81 178 THR A CA 1
ATOM 1416 C C . THR A 1 178 ? 1.137 0.740 22.825 1.00 97.81 178 THR A C 1
ATOM 1418 O O . THR A 1 178 ? 1.031 0.054 23.841 1.00 97.81 178 THR A O 1
ATOM 1421 N N . ASP A 1 179 ? 0.336 1.772 22.565 1.00 97.44 179 ASP A N 1
ATOM 1422 C CA . ASP A 1 179 ? -0.646 2.317 23.505 1.00 97.44 179 ASP A CA 1
ATOM 1423 C C . ASP A 1 179 ? -1.922 1.466 23.604 1.00 97.44 179 ASP A C 1
ATOM 1425 O O . ASP A 1 179 ? -2.875 1.843 24.289 1.00 97.44 179 ASP A O 1
ATOM 1429 N N . ARG A 1 180 ? -2.004 0.341 22.883 1.00 97.25 180 ARG A N 1
ATOM 1430 C CA . ARG A 1 180 ? -3.129 -0.596 22.984 1.00 97.25 180 ARG A CA 1
ATOM 1431 C C . ARG A 1 180 ? -2.876 -1.612 24.108 1.00 97.25 180 ARG A C 1
ATOM 1433 O O . ARG A 1 180 ? -1.750 -2.089 24.246 1.00 97.25 180 ARG A O 1
ATOM 1440 N N . PRO A 1 181 ? -3.875 -2.008 24.911 1.00 98.00 181 PRO A N 1
ATOM 1441 C CA . PRO A 1 181 ? -3.692 -3.056 25.917 1.00 98.00 181 PRO A CA 1
ATOM 1442 C C . PRO A 1 181 ? -3.367 -4.423 25.296 1.00 98.00 181 PRO A C 1
ATOM 1444 O O . PRO A 1 181 ? -3.822 -4.735 24.193 1.00 98.00 181 PRO A O 1
ATOM 1447 N N . VAL A 1 182 ? -2.625 -5.272 26.009 1.00 98.25 182 VAL A N 1
ATOM 1448 C CA . VAL A 1 182 ? -2.481 -6.697 25.648 1.00 98.25 182 VAL A CA 1
ATOM 1449 C C . VAL A 1 182 ? -3.869 -7.342 25.559 1.00 98.25 182 VAL A C 1
ATOM 1451 O O . VAL A 1 182 ? -4.745 -7.039 26.365 1.00 98.25 182 VAL A O 1
ATOM 1454 N N . GLY A 1 183 ? -4.087 -8.200 24.560 1.00 96.69 183 GLY A N 1
ATOM 1455 C CA . GLY A 1 183 ? -5.388 -8.820 24.288 1.00 96.69 183 GLY A CA 1
ATOM 1456 C C . GLY A 1 183 ? -6.344 -7.969 23.443 1.00 96.69 183 GLY A C 1
ATOM 1457 O O . GLY A 1 183 ? -7.384 -8.469 23.019 1.00 96.69 183 GLY A O 1
ATOM 1458 N N . SER A 1 184 ? -6.004 -6.709 23.150 1.00 96.19 184 SER A N 1
ATOM 1459 C CA . SER A 1 184 ? -6.786 -5.886 22.219 1.00 96.19 184 SER A CA 1
ATOM 1460 C C . SER A 1 184 ? -6.705 -6.411 20.782 1.00 96.19 184 SER A C 1
ATOM 1462 O O . SER A 1 184 ? -5.723 -7.041 20.381 1.00 96.19 184 SER A O 1
ATOM 1464 N N . LYS A 1 185 ? -7.754 -6.134 20.000 1.00 96.25 185 LYS A N 1
ATOM 1465 C CA . LYS A 1 185 ? -7.755 -6.353 18.552 1.00 96.25 185 LYS A CA 1
ATOM 1466 C C . LYS A 1 185 ? -6.987 -5.226 17.866 1.00 96.25 185 LYS A C 1
ATOM 1468 O O . LYS A 1 185 ? -7.199 -4.054 18.170 1.00 96.25 185 LYS A O 1
ATOM 1473 N N . LEU A 1 186 ? -6.123 -5.599 16.934 1.00 96.62 186 LEU A N 1
ATOM 1474 C CA . LEU A 1 186 ? -5.310 -4.706 16.121 1.00 96.62 186 LEU A CA 1
ATOM 1475 C C . LEU A 1 186 ? -5.779 -4.817 14.676 1.00 96.62 186 LEU A C 1
ATOM 1477 O O . LEU A 1 186 ? -5.733 -5.909 14.113 1.00 96.62 186 LEU A O 1
ATOM 1481 N N . TYR A 1 187 ? -6.229 -3.702 14.107 1.00 96.69 187 TYR A N 1
ATOM 1482 C CA . TYR A 1 187 ? -6.827 -3.649 12.766 1.00 96.69 187 TYR A CA 1
ATOM 1483 C C . TYR A 1 187 ? -5.890 -3.078 11.693 1.00 96.69 187 TYR A C 1
ATOM 1485 O O . TYR A 1 187 ? -6.217 -3.114 10.512 1.00 96.69 187 TYR A O 1
ATOM 1493 N N . VAL A 1 188 ? -4.747 -2.523 12.105 1.00 97.31 188 VAL A N 1
ATOM 1494 C CA . VAL A 1 188 ? -3.777 -1.840 11.240 1.00 97.31 188 VAL A CA 1
ATOM 1495 C C . VAL A 1 188 ? -2.409 -2.469 11.448 1.00 97.31 188 VAL A C 1
ATOM 1497 O O . VAL A 1 188 ? -2.003 -2.688 12.593 1.00 97.31 188 VAL A O 1
ATOM 1500 N N . PHE A 1 189 ? -1.696 -2.730 10.354 1.00 98.00 189 PHE A N 1
ATOM 1501 C CA . PHE A 1 189 ? -0.385 -3.374 10.376 1.00 98.00 189 PHE A CA 1
ATOM 1502 C C . PHE A 1 189 ? 0.677 -2.491 9.711 1.00 98.00 189 PHE A C 1
ATOM 1504 O O . PHE A 1 189 ? 0.546 -2.104 8.552 1.00 98.00 189 PHE A O 1
ATOM 1511 N N . GLY A 1 190 ? 1.727 -2.154 10.456 1.00 98.44 190 GLY A N 1
ATOM 1512 C CA . GLY A 1 190 ? 2.811 -1.281 10.005 1.00 98.44 190 GLY A CA 1
ATOM 1513 C C . GLY A 1 190 ? 3.860 -1.998 9.160 1.00 98.44 190 GLY A C 1
ATOM 1514 O O . GLY A 1 190 ? 4.005 -3.223 9.218 1.00 98.44 190 GLY A O 1
ATOM 1515 N N . ALA A 1 191 ? 4.622 -1.223 8.391 1.00 98.56 191 ALA A N 1
ATOM 1516 C CA . ALA A 1 191 ? 5.782 -1.725 7.661 1.00 98.56 191 ALA A CA 1
ATOM 1517 C C . ALA A 1 191 ? 6.990 -1.877 8.592 1.00 98.56 191 ALA A C 1
ATOM 1519 O O . ALA A 1 191 ? 7.129 -1.103 9.537 1.00 98.56 191 ALA A O 1
ATOM 1520 N N . VAL A 1 192 ? 7.871 -2.841 8.328 1.00 98.62 192 VAL A N 1
ATOM 1521 C CA . VAL A 1 192 ? 9.186 -2.922 8.989 1.00 98.62 192 VAL A CA 1
ATOM 1522 C C . VAL A 1 192 ? 10.058 -1.721 8.637 1.00 98.62 192 VAL A C 1
ATOM 1524 O O . VAL A 1 192 ? 9.843 -1.050 7.622 1.00 98.62 192 VAL A O 1
ATOM 1527 N N . HIS A 1 193 ? 11.056 -1.454 9.471 1.00 98.00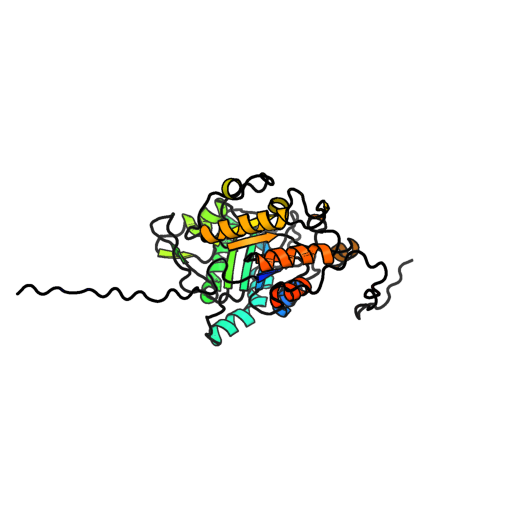 193 HIS A N 1
ATOM 1528 C CA . HIS A 1 193 ? 12.067 -0.456 9.148 1.00 98.00 193 HIS A CA 1
ATOM 1529 C C . HIS A 1 193 ? 13.006 -0.963 8.051 1.00 98.00 193 HIS A C 1
ATOM 1531 O O . HIS A 1 193 ? 13.362 -2.142 7.998 1.00 98.00 193 HIS A O 1
ATOM 1537 N N . SER A 1 194 ? 13.423 -0.047 7.181 1.00 95.94 194 SER A N 1
ATOM 1538 C CA . SER A 1 194 ? 14.350 -0.315 6.084 1.00 95.94 194 SER A CA 1
ATOM 1539 C C . SER A 1 194 ? 15.169 0.928 5.746 1.00 95.94 194 SER A C 1
ATOM 1541 O O . SER A 1 194 ? 14.718 2.053 5.979 1.00 95.94 194 SER A O 1
ATOM 1543 N N . ASP A 1 195 ? 16.359 0.722 5.183 1.00 94.25 195 ASP A N 1
ATOM 1544 C CA . ASP A 1 195 ? 17.191 1.774 4.595 1.00 94.25 195 ASP A CA 1
ATOM 1545 C C . ASP A 1 195 ? 17.121 1.718 3.065 1.00 94.25 195 ASP A C 1
ATOM 1547 O O . ASP A 1 195 ? 17.950 1.105 2.390 1.00 94.25 195 ASP A O 1
ATOM 1551 N N . ASP A 1 196 ? 16.110 2.376 2.500 1.00 89.00 196 ASP A N 1
ATOM 1552 C CA . ASP A 1 196 ? 15.866 2.343 1.055 1.00 89.00 196 ASP A CA 1
ATOM 1553 C C . ASP A 1 196 ? 16.905 3.147 0.248 1.00 89.00 196 ASP A C 1
ATOM 1555 O O . ASP A 1 196 ? 16.872 3.124 -0.984 1.00 89.00 196 ASP A O 1
ATOM 1559 N N . GLU A 1 197 ? 17.820 3.870 0.908 1.00 91.19 197 GLU A N 1
ATOM 1560 C CA . GLU A 1 197 ? 18.936 4.559 0.250 1.00 91.19 197 GLU A CA 1
ATOM 1561 C C . GLU A 1 197 ? 20.142 3.636 0.037 1.00 91.19 197 GLU A C 1
ATOM 1563 O O . GLU A 1 197 ? 20.965 3.893 -0.847 1.00 91.19 197 GLU A O 1
ATOM 1568 N N . ALA A 1 198 ? 20.205 2.502 0.741 1.00 91.56 198 ALA A N 1
ATOM 1569 C CA . ALA A 1 198 ? 21.204 1.456 0.541 1.00 91.56 198 ALA A CA 1
ATOM 1570 C C . ALA A 1 198 ? 20.919 0.611 -0.726 1.00 91.56 198 ALA A C 1
ATOM 1572 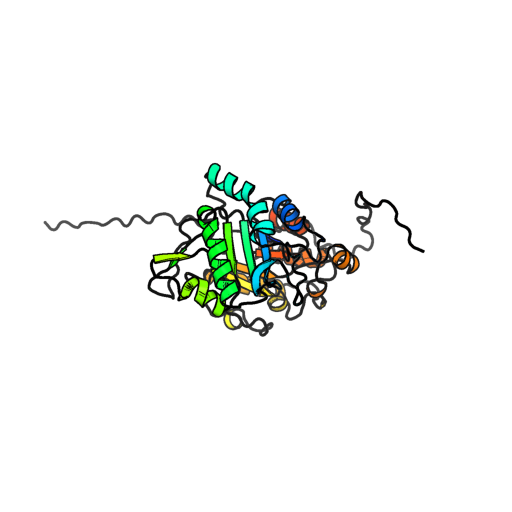O O . ALA A 1 198 ? 20.947 -0.619 -0.710 1.00 91.56 198 ALA A O 1
ATOM 1573 N N . VAL A 1 199 ? 20.648 1.266 -1.861 1.00 90.19 199 VAL A N 1
ATOM 1574 C CA . VAL A 1 199 ? 20.093 0.664 -3.091 1.00 90.19 199 VAL A CA 1
ATOM 1575 C C . VAL A 1 199 ? 20.972 -0.401 -3.756 1.00 90.19 199 VAL A C 1
ATOM 1577 O O . VAL A 1 199 ? 20.471 -1.183 -4.561 1.00 90.19 199 VAL A O 1
ATOM 1580 N N . THR A 1 200 ? 22.265 -0.463 -3.431 1.00 90.44 200 THR A N 1
ATOM 1581 C CA . THR A 1 200 ? 23.198 -1.502 -3.908 1.00 90.44 200 THR A CA 1
ATOM 1582 C C . THR A 1 200 ? 23.503 -2.566 -2.856 1.00 90.44 200 THR A C 1
ATOM 1584 O O . THR A 1 200 ? 24.121 -3.582 -3.176 1.00 90.44 200 THR A O 1
ATOM 1587 N N . ALA A 1 201 ? 23.066 -2.368 -1.611 1.00 95.38 201 ALA A N 1
ATOM 1588 C CA . ALA A 1 201 ? 23.332 -3.295 -0.527 1.00 95.38 201 ALA A CA 1
ATOM 1589 C C . ALA A 1 201 ? 22.525 -4.598 -0.692 1.00 95.38 201 ALA A C 1
ATOM 1591 O O . ALA A 1 201 ? 21.489 -4.617 -1.377 1.00 95.38 201 ALA A O 1
ATOM 1592 N N . PRO A 1 202 ? 22.989 -5.708 -0.096 1.00 96.00 202 PRO A N 1
ATOM 1593 C CA . PRO A 1 202 ? 22.202 -6.928 0.031 1.00 96.00 202 PRO A CA 1
ATOM 1594 C C . PRO A 1 202 ? 20.860 -6.690 0.756 1.00 96.00 202 PRO A C 1
ATOM 1596 O O . PRO A 1 202 ? 20.780 -5.795 1.600 1.00 96.00 202 PRO A O 1
ATOM 1599 N N . PRO A 1 203 ? 19.803 -7.476 0.470 1.00 96.56 203 PRO A N 1
ATOM 1600 C CA . PRO A 1 203 ? 18.471 -7.237 1.032 1.00 96.56 203 PRO A CA 1
ATOM 1601 C C . PRO A 1 203 ? 18.423 -7.272 2.568 1.00 96.56 203 PRO A C 1
ATOM 1603 O O . PRO A 1 203 ? 17.648 -6.537 3.166 1.00 96.56 203 PRO A O 1
ATOM 1606 N N . ASP A 1 204 ? 19.261 -8.090 3.209 1.00 96.56 204 ASP A N 1
ATOM 1607 C CA . ASP A 1 204 ? 19.357 -8.228 4.669 1.00 96.56 204 ASP A CA 1
ATOM 1608 C C . ASP A 1 204 ? 20.074 -7.054 5.353 1.00 96.56 204 ASP A C 1
ATOM 1610 O O . ASP A 1 204 ? 19.910 -6.842 6.555 1.00 96.56 204 ASP A O 1
ATOM 1614 N N . VAL A 1 205 ? 20.830 -6.267 4.582 1.00 96.56 205 VAL A N 1
ATOM 1615 C CA . VAL A 1 205 ? 21.366 -4.971 5.011 1.00 96.56 205 VAL A CA 1
ATOM 1616 C C . VAL A 1 205 ? 20.311 -3.876 4.858 1.00 96.56 205 VAL A C 1
ATOM 1618 O O . VAL A 1 205 ? 20.186 -3.034 5.741 1.00 96.56 205 VAL A O 1
ATOM 1621 N N . VAL A 1 206 ? 19.527 -3.903 3.772 1.00 96.88 206 VAL A N 1
ATOM 1622 C CA . VAL A 1 206 ? 18.419 -2.952 3.554 1.00 96.88 206 VAL A CA 1
ATOM 1623 C C . VAL A 1 206 ? 17.329 -3.128 4.616 1.00 96.88 206 VAL A C 1
ATOM 1625 O O . VAL A 1 206 ? 16.790 -2.140 5.109 1.00 96.88 206 VAL A O 1
ATOM 1628 N N . MET A 1 207 ? 17.004 -4.371 4.985 1.00 97.12 207 MET A N 1
ATOM 1629 C CA . MET A 1 207 ? 15.989 -4.707 5.984 1.00 97.12 207 MET A CA 1
ATOM 1630 C C . MET A 1 207 ? 16.414 -5.945 6.781 1.00 97.12 207 MET A C 1
ATOM 1632 O O . MET A 1 207 ? 16.609 -7.028 6.229 1.00 97.12 207 MET A O 1
ATOM 1636 N N . SER A 1 208 ? 16.529 -5.791 8.102 1.00 96.50 208 SER A N 1
ATOM 1637 C CA . SER A 1 208 ? 16.994 -6.857 9.006 1.00 96.50 208 SER A CA 1
ATOM 1638 C C . SER A 1 208 ? 15.892 -7.451 9.895 1.00 96.50 208 SER A C 1
ATOM 1640 O O . SER A 1 208 ? 16.039 -8.565 10.422 1.00 96.50 208 SER A O 1
ATOM 1642 N N . GLU A 1 209 ? 14.778 -6.734 10.048 1.00 97.12 209 GLU A N 1
ATOM 1643 C CA . GLU A 1 209 ? 13.676 -7.085 10.941 1.00 97.12 209 GLU A CA 1
ATOM 1644 C C . GLU A 1 209 ? 12.925 -8.351 10.489 1.00 97.12 209 GLU A C 1
ATOM 1646 O O . GLU A 1 209 ? 12.992 -8.792 9.343 1.00 97.12 209 GLU A O 1
ATOM 1651 N N . SER A 1 210 ? 12.222 -8.980 11.428 1.00 97.69 210 SER A N 1
ATOM 1652 C CA . SER A 1 210 ? 11.248 -10.038 11.143 1.00 97.69 210 SER A CA 1
ATOM 1653 C C . SER A 1 210 ? 9.849 -9.503 11.413 1.00 97.69 210 SER A C 1
ATOM 1655 O O . SER A 1 210 ? 9.693 -8.523 12.145 1.00 97.69 210 SER A O 1
ATOM 1657 N N . ALA A 1 211 ? 8.830 -10.176 10.882 1.00 98.00 211 ALA A N 1
ATOM 1658 C CA . ALA A 1 211 ? 7.460 -9.850 11.231 1.00 98.00 211 ALA A CA 1
ATOM 1659 C C . ALA A 1 211 ? 7.244 -9.894 12.751 1.00 98.00 211 ALA A C 1
ATOM 1661 O O . ALA A 1 211 ? 7.747 -10.780 13.443 1.00 98.00 211 ALA A O 1
ATOM 1662 N N . THR A 1 212 ? 6.454 -8.950 13.251 1.00 97.94 212 THR A N 1
ATOM 1663 C CA . THR A 1 212 ? 5.863 -8.976 14.594 1.00 97.94 212 THR A CA 1
ATOM 1664 C C . THR A 1 212 ? 4.351 -8.988 14.456 1.00 97.94 212 THR A C 1
ATOM 1666 O O . THR A 1 212 ? 3.817 -9.062 13.350 1.00 97.94 212 THR A O 1
ATOM 1669 N N . THR A 1 213 ? 3.616 -8.894 15.564 1.00 96.81 213 THR A N 1
ATOM 1670 C CA . THR A 1 213 ? 2.161 -8.767 15.473 1.00 96.81 213 THR A CA 1
ATOM 1671 C C . THR A 1 213 ? 1.724 -7.529 14.683 1.00 96.81 213 THR A C 1
ATOM 1673 O O . THR A 1 213 ? 0.768 -7.629 13.912 1.00 96.81 213 THR A O 1
ATOM 1676 N N . TYR A 1 214 ? 2.437 -6.408 14.829 1.00 98.06 214 TYR A N 1
ATOM 1677 C CA . TYR A 1 214 ? 2.131 -5.143 14.158 1.00 98.06 214 TYR A CA 1
ATOM 1678 C C . TYR A 1 214 ? 2.910 -4.950 12.855 1.00 98.06 214 TYR A C 1
ATOM 1680 O O . TYR A 1 214 ? 2.318 -4.557 11.855 1.00 98.06 214 TYR A O 1
ATOM 1688 N N . ARG A 1 215 ? 4.217 -5.238 12.847 1.00 98.12 215 ARG A N 1
ATOM 1689 C CA . ARG A 1 215 ? 5.094 -5.021 11.690 1.00 98.12 215 ARG A CA 1
ATOM 1690 C C . ARG A 1 215 ? 4.978 -6.218 10.746 1.00 98.12 215 ARG A C 1
ATOM 1692 O O . ARG A 1 215 ? 5.495 -7.287 11.057 1.00 98.12 215 ARG A O 1
ATOM 1699 N N . ARG A 1 216 ? 4.237 -6.084 9.642 1.00 97.19 216 ARG A N 1
ATOM 1700 C CA . ARG A 1 216 ? 3.808 -7.233 8.810 1.00 97.19 216 ARG A CA 1
ATOM 1701 C C . ARG A 1 216 ? 4.241 -7.206 7.361 1.00 97.19 216 ARG A C 1
ATOM 1703 O O . ARG A 1 216 ? 4.044 -8.191 6.653 1.00 97.19 216 ARG A O 1
ATOM 1710 N N . TRP A 1 217 ? 4.790 -6.096 6.902 1.00 98.06 217 TRP A N 1
ATOM 1711 C CA . TRP A 1 217 ? 5.117 -5.950 5.497 1.00 98.06 217 TRP A CA 1
ATOM 1712 C C . TRP A 1 217 ? 6.323 -5.054 5.287 1.00 98.06 217 TRP A C 1
ATOM 1714 O O . TRP A 1 217 ? 6.751 -4.344 6.193 1.00 98.06 217 TRP A O 1
ATOM 1724 N N . TRP A 1 218 ? 6.877 -5.115 4.088 1.00 98.50 218 TRP A N 1
ATOM 1725 C CA . TRP A 1 218 ? 8.024 -4.344 3.660 1.00 98.50 218 TRP A CA 1
ATOM 1726 C C . TRP A 1 218 ? 7.657 -3.583 2.386 1.00 98.50 218 TRP A C 1
ATOM 1728 O O . TRP A 1 218 ? 7.419 -4.172 1.331 1.00 98.50 218 TRP A O 1
ATOM 1738 N N . ASN A 1 219 ? 7.563 -2.262 2.504 1.00 97.88 219 ASN A N 1
ATOM 1739 C CA . ASN A 1 219 ? 7.177 -1.371 1.417 1.00 97.88 219 ASN A CA 1
ATOM 1740 C C . ASN A 1 219 ? 8.426 -0.736 0.797 1.00 97.88 219 ASN A C 1
ATOM 1742 O O . ASN A 1 219 ? 9.176 -0.079 1.513 1.00 97.88 219 ASN A O 1
ATOM 1746 N N . ASN A 1 220 ? 8.653 -0.932 -0.506 1.00 97.88 220 ASN A N 1
ATOM 1747 C CA . ASN A 1 220 ? 9.921 -0.584 -1.150 1.00 97.88 220 ASN A CA 1
ATOM 1748 C C . ASN A 1 220 ? 9.746 0.282 -2.400 1.00 97.88 220 ASN A C 1
ATOM 1750 O O . ASN A 1 220 ? 8.963 -0.081 -3.285 1.00 97.88 220 ASN A O 1
ATOM 1754 N N . PRO A 1 221 ? 10.544 1.350 -2.570 1.00 96.75 221 PRO A N 1
ATOM 1755 C CA . PRO A 1 221 ? 10.664 1.984 -3.870 1.00 96.75 221 PRO A CA 1
ATOM 1756 C C . PRO A 1 221 ? 11.410 1.049 -4.832 1.00 96.75 221 PRO A C 1
ATOM 1758 O O . PRO A 1 221 ? 12.357 0.367 -4.441 1.00 96.75 221 PRO A O 1
ATOM 1761 N N . TRP A 1 222 ? 11.059 1.049 -6.118 1.00 97.38 222 TRP A N 1
ATOM 1762 C CA . TRP A 1 222 ? 11.683 0.143 -7.097 1.00 97.38 222 TRP A CA 1
ATOM 1763 C C . TRP A 1 222 ? 13.202 0.317 -7.261 1.00 97.38 222 TRP A C 1
ATOM 1765 O O . TRP A 1 222 ? 13.900 -0.620 -7.651 1.00 97.38 222 TRP A O 1
ATOM 1775 N N . LYS A 1 223 ? 13.750 1.495 -6.927 1.00 96.62 223 LYS A N 1
ATOM 1776 C CA . LYS A 1 223 ? 15.194 1.770 -7.018 1.00 96.62 223 LYS A CA 1
ATOM 1777 C C . LYS A 1 223 ? 16.060 0.778 -6.242 1.00 96.62 223 LYS A C 1
ATOM 1779 O O . LYS A 1 223 ? 17.216 0.598 -6.604 1.00 96.62 223 LYS A O 1
ATOM 1784 N N . VAL A 1 224 ? 15.523 0.104 -5.221 1.00 97.25 224 VAL A N 1
ATOM 1785 C CA . VAL A 1 224 ? 16.274 -0.929 -4.494 1.00 97.25 224 VAL A CA 1
ATOM 1786 C C . VAL A 1 224 ? 16.544 -2.165 -5.351 1.00 97.25 224 VAL A C 1
ATOM 1788 O O . VAL A 1 224 ? 17.392 -2.956 -4.966 1.00 97.25 224 VAL A O 1
ATOM 1791 N N . ILE A 1 225 ? 15.882 -2.339 -6.501 1.00 97.69 225 ILE A N 1
ATOM 1792 C CA . ILE A 1 225 ? 16.102 -3.446 -7.443 1.00 97.69 225 ILE A CA 1
ATOM 1793 C C . ILE A 1 225 ? 17.078 -3.060 -8.561 1.00 97.69 225 ILE A C 1
ATOM 1795 O O . ILE A 1 225 ? 17.985 -3.827 -8.866 1.00 97.69 225 ILE A O 1
ATOM 1799 N N . GLU A 1 226 ? 16.927 -1.879 -9.164 1.00 96.75 226 GLU A N 1
ATOM 1800 C CA . GLU A 1 226 ? 17.740 -1.461 -10.325 1.00 96.75 226 GLU A CA 1
ATOM 1801 C C . GLU A 1 226 ? 18.839 -0.438 -9.981 1.00 96.75 226 GLU A C 1
ATOM 1803 O O . GLU A 1 226 ? 19.552 0.034 -10.863 1.00 96.75 226 GLU A O 1
ATOM 1808 N N . GLY A 1 227 ? 18.983 -0.054 -8.709 1.00 95.00 227 GLY A N 1
ATOM 1809 C CA . GLY A 1 227 ? 19.991 0.902 -8.229 1.00 95.00 227 GLY A CA 1
ATOM 1810 C C . GLY A 1 227 ? 19.725 2.365 -8.608 1.00 95.00 227 GLY A C 1
ATOM 1811 O O . GLY A 1 227 ? 20.444 3.263 -8.172 1.00 95.00 227 GLY A O 1
ATOM 1812 N N . VAL A 1 228 ? 18.693 2.630 -9.411 1.00 94.56 228 VAL A N 1
ATOM 1813 C CA . VAL A 1 228 ? 18.322 3.957 -9.915 1.00 94.56 228 VAL A CA 1
ATOM 1814 C C . VAL A 1 228 ? 16.803 4.128 -9.944 1.00 94.56 228 VAL A C 1
ATOM 1816 O O . VAL A 1 228 ? 16.054 3.157 -9.979 1.00 94.56 228 VAL A O 1
ATOM 1819 N N . GLN A 1 229 ? 16.345 5.382 -9.960 1.00 94.19 229 GLN A N 1
ATOM 1820 C CA . GLN A 1 229 ? 14.925 5.702 -10.148 1.00 94.19 229 GLN A CA 1
ATOM 1821 C C . GLN A 1 229 ? 14.433 5.293 -11.541 1.00 94.19 229 GLN A C 1
ATOM 1823 O O . GLN A 1 229 ? 15.196 5.325 -12.508 1.00 94.19 229 GLN A O 1
ATOM 1828 N N . GLN A 1 230 ? 13.142 4.984 -11.634 1.00 95.19 230 GLN A N 1
ATOM 1829 C CA . GLN A 1 230 ? 12.448 4.402 -12.784 1.00 95.19 230 GLN A CA 1
ATOM 1830 C C . GLN A 1 230 ? 12.769 5.095 -14.125 1.00 95.19 230 GLN A C 1
ATOM 1832 O O . GLN A 1 230 ? 13.141 4.377 -15.061 1.00 95.19 230 GLN A O 1
ATOM 1837 N N . PRO A 1 231 ? 12.789 6.444 -14.236 1.00 95.25 231 PRO A N 1
ATOM 1838 C CA . PRO A 1 231 ? 13.085 7.127 -15.502 1.00 95.25 231 PRO A CA 1
ATOM 1839 C C . PRO A 1 231 ? 14.525 6.956 -15.992 1.00 95.25 231 PRO A C 1
ATOM 1841 O O . PRO A 1 231 ? 14.827 7.252 -17.144 1.00 95.25 231 PRO A O 1
ATOM 1844 N N . ARG A 1 232 ? 15.431 6.503 -15.117 1.00 95.56 232 ARG A N 1
ATOM 1845 C CA . ARG A 1 232 ? 16.855 6.285 -15.414 1.00 95.56 232 ARG A CA 1
ATOM 1846 C C . ARG A 1 232 ? 17.219 4.813 -15.573 1.00 95.56 232 ARG A C 1
ATOM 1848 O O . ARG A 1 232 ? 18.392 4.497 -15.742 1.00 95.56 232 ARG A O 1
ATOM 1855 N N . THR A 1 233 ? 16.243 3.917 -15.478 1.00 94.06 233 THR A N 1
ATOM 1856 C CA . THR A 1 233 ? 16.487 2.481 -15.635 1.00 94.06 233 THR A CA 1
ATOM 1857 C C . THR A 1 233 ? 16.912 2.138 -17.058 1.00 94.06 233 THR A C 1
ATOM 1859 O O . THR A 1 233 ? 16.652 2.879 -18.008 1.00 94.06 233 THR A O 1
ATOM 1862 N N . GLY A 1 234 ? 17.575 0.996 -17.215 1.00 92.31 234 GLY A N 1
ATOM 1863 C CA . GLY A 1 234 ? 17.944 0.433 -18.510 1.00 92.31 234 GLY A CA 1
ATOM 1864 C C . GLY A 1 234 ? 17.025 -0.716 -18.921 1.00 92.31 234 GLY A C 1
ATOM 1865 O O . GLY A 1 234 ? 15.872 -0.819 -18.490 1.00 92.31 234 GLY A O 1
ATOM 1866 N N . GLU A 1 235 ? 17.557 -1.601 -19.755 1.00 93.31 235 GLU A N 1
ATOM 1867 C CA . GLU A 1 235 ? 16.916 -2.882 -20.042 1.00 93.31 235 GLU A CA 1
ATOM 1868 C C . GLU A 1 235 ? 16.815 -3.751 -18.783 1.00 93.31 235 GLU A C 1
ATOM 1870 O O . GLU A 1 235 ? 17.635 -3.660 -17.867 1.00 93.31 235 GLU A O 1
ATOM 1875 N N . TRP A 1 236 ? 15.783 -4.594 -18.729 1.00 95.44 236 TRP A N 1
ATOM 1876 C CA . TRP A 1 236 ? 15.646 -5.575 -17.655 1.00 95.44 236 TRP A CA 1
ATOM 1877 C C . TRP A 1 236 ? 16.678 -6.693 -17.844 1.00 95.44 236 TRP A C 1
ATOM 1879 O O . TRP A 1 236 ? 16.824 -7.211 -18.950 1.00 95.44 236 TRP A O 1
ATOM 1889 N N . THR A 1 237 ? 17.404 -7.063 -16.787 1.00 96.06 237 THR A N 1
ATOM 1890 C CA . THR A 1 237 ? 18.531 -8.003 -16.877 1.00 96.06 237 THR A CA 1
ATOM 1891 C C . THR A 1 237 ? 18.367 -9.188 -15.922 1.00 96.06 237 THR A C 1
ATOM 1893 O O . THR A 1 237 ? 17.690 -9.057 -14.900 1.00 96.06 237 THR A O 1
ATOM 1896 N N . PRO A 1 238 ? 19.065 -10.316 -16.163 1.00 96.56 238 PRO A N 1
ATOM 1897 C CA . PRO A 1 238 ? 19.096 -11.436 -15.218 1.00 96.56 238 PRO A CA 1
ATOM 1898 C C . PRO A 1 238 ? 19.597 -11.061 -13.813 1.00 96.56 238 PRO A C 1
ATOM 1900 O O . PRO A 1 238 ? 19.212 -11.687 -12.828 1.00 96.56 238 PRO A O 1
ATOM 1903 N N . ALA A 1 239 ? 20.444 -10.031 -13.693 1.00 96.62 239 ALA A N 1
ATOM 1904 C CA . ALA A 1 239 ? 20.895 -9.535 -12.395 1.00 96.62 239 ALA A CA 1
ATOM 1905 C C . ALA A 1 239 ? 19.755 -8.858 -11.616 1.00 96.62 239 ALA A C 1
ATOM 1907 O O . ALA A 1 239 ? 19.664 -9.024 -10.398 1.00 96.62 239 ALA A O 1
ATOM 1908 N N . HIS A 1 240 ? 18.860 -8.144 -12.310 1.00 97.81 240 HIS A N 1
ATOM 1909 C CA . HIS A 1 240 ? 17.667 -7.566 -11.693 1.00 97.81 240 HIS A CA 1
ATOM 1910 C C . HIS A 1 240 ? 16.704 -8.661 -11.215 1.00 97.81 240 HIS A C 1
ATOM 1912 O O . HIS A 1 240 ? 16.211 -8.569 -10.093 1.00 97.81 240 HIS A O 1
ATOM 1918 N N . ASP A 1 241 ? 16.508 -9.729 -12.000 1.00 97.75 241 ASP A N 1
ATOM 1919 C CA . ASP A 1 241 ? 15.706 -10.892 -11.585 1.00 97.75 241 ASP A CA 1
ATOM 1920 C C . ASP A 1 241 ? 16.271 -11.555 -10.324 1.00 97.75 241 ASP A C 1
ATOM 1922 O O . ASP A 1 241 ? 15.543 -11.789 -9.357 1.00 97.75 241 ASP A O 1
ATOM 1926 N N . ALA A 1 242 ? 17.580 -11.828 -10.300 1.00 98.12 242 ALA A N 1
ATOM 1927 C CA . ALA A 1 242 ? 18.233 -12.437 -9.144 1.00 98.12 242 ALA A CA 1
ATOM 1928 C C . ALA A 1 242 ? 18.095 -11.564 -7.887 1.00 98.12 242 ALA A C 1
ATOM 1930 O O . ALA A 1 242 ? 17.822 -12.072 -6.798 1.00 98.12 242 ALA A O 1
ATOM 1931 N N . ARG A 1 243 ? 18.238 -10.242 -8.039 1.00 98.19 243 ARG A N 1
ATOM 1932 C CA . ARG A 1 243 ? 18.081 -9.289 -6.938 1.00 98.19 243 ARG A CA 1
ATOM 1933 C C . ARG A 1 243 ? 16.638 -9.213 -6.447 1.00 98.19 243 ARG A C 1
ATOM 1935 O O . ARG A 1 243 ? 16.416 -9.322 -5.246 1.00 98.19 243 ARG A O 1
ATOM 1942 N N . LEU A 1 244 ? 15.667 -9.094 -7.350 1.00 98.69 244 LEU A N 1
ATOM 1943 C CA . LEU A 1 244 ? 14.242 -9.115 -7.022 1.00 98.69 244 LEU A CA 1
ATOM 1944 C C . LEU A 1 244 ? 13.871 -10.386 -6.252 1.00 98.69 244 LEU A C 1
ATOM 1946 O O . LEU A 1 244 ? 13.257 -10.309 -5.189 1.00 98.69 244 LEU A O 1
ATOM 1950 N N . LYS A 1 245 ? 14.316 -11.548 -6.739 1.00 98.50 245 LYS A N 1
ATOM 1951 C CA . LYS A 1 245 ? 14.097 -12.824 -6.060 1.00 98.50 245 LYS A CA 1
ATOM 1952 C C . LYS A 1 245 ? 14.719 -12.851 -4.663 1.00 98.50 245 LYS A C 1
ATOM 1954 O O . LYS A 1 245 ? 14.084 -13.337 -3.735 1.00 98.50 245 LYS A O 1
ATOM 1959 N N . ALA A 1 246 ? 15.916 -12.295 -4.481 1.00 98.50 246 ALA A N 1
ATOM 1960 C CA . ALA A 1 246 ? 16.549 -12.229 -3.166 1.00 98.50 246 ALA A CA 1
ATOM 1961 C C . ALA A 1 246 ? 15.746 -11.379 -2.159 1.00 98.50 246 ALA A C 1
ATOM 1963 O O . ALA A 1 246 ? 15.652 -11.760 -0.991 1.00 98.50 246 ALA A O 1
ATOM 1964 N N . PHE A 1 247 ? 15.139 -10.270 -2.604 1.00 98.69 247 PHE A N 1
ATOM 1965 C CA . PHE A 1 247 ? 14.230 -9.461 -1.779 1.00 98.69 247 PHE A CA 1
ATOM 1966 C C . PHE A 1 247 ? 12.969 -10.242 -1.397 1.00 98.69 247 PHE A C 1
ATOM 1968 O O . PHE A 1 247 ? 12.624 -10.295 -0.216 1.00 98.69 247 PHE A O 1
ATOM 1975 N N . VAL A 1 248 ? 12.317 -10.884 -2.374 1.00 98.69 248 VAL A N 1
ATOM 1976 C CA . VAL A 1 248 ? 11.102 -11.679 -2.137 1.00 98.69 248 VAL A CA 1
ATOM 1977 C C . VAL A 1 248 ? 11.382 -12.843 -1.188 1.00 98.69 248 VAL A C 1
ATOM 1979 O O . VAL A 1 248 ? 10.724 -12.977 -0.157 1.00 98.69 248 VAL A O 1
ATOM 1982 N N . ASP A 1 249 ? 12.419 -13.632 -1.475 1.00 98.50 249 ASP A N 1
ATOM 1983 C CA . ASP A 1 249 ? 12.779 -14.790 -0.664 1.00 98.50 249 ASP A CA 1
ATOM 1984 C C . ASP A 1 249 ? 13.126 -14.370 0.778 1.00 98.50 249 ASP A C 1
ATOM 1986 O O . ASP A 1 249 ? 12.799 -15.086 1.726 1.00 98.50 249 ASP A O 1
ATOM 1990 N N . LEU A 1 250 ? 13.786 -13.219 0.979 1.00 98.56 250 LEU A N 1
ATOM 1991 C CA . LEU A 1 250 ? 14.046 -12.695 2.322 1.00 98.56 250 LEU A CA 1
ATOM 1992 C C . LEU A 1 250 ? 12.749 -12.294 3.031 1.00 98.56 250 LEU A C 1
ATOM 1994 O O . LEU A 1 250 ? 12.542 -12.721 4.167 1.00 98.56 250 LEU A O 1
ATOM 1998 N N . ALA A 1 251 ? 11.893 -11.501 2.381 1.00 98.56 251 ALA A N 1
ATOM 1999 C CA . ALA A 1 251 ? 10.642 -11.018 2.961 1.00 98.56 251 ALA A CA 1
ATOM 2000 C C . ALA A 1 251 ? 9.765 -12.185 3.434 1.00 98.56 251 ALA A C 1
ATOM 2002 O O . ALA A 1 251 ? 9.364 -12.238 4.599 1.00 98.56 251 ALA A O 1
ATOM 2003 N N . HIS A 1 252 ? 9.565 -13.187 2.576 1.00 98.12 252 HIS A N 1
ATOM 2004 C CA . HIS A 1 252 ? 8.738 -14.350 2.897 1.00 98.12 252 HIS A CA 1
ATOM 2005 C C . HIS A 1 252 ? 9.353 -15.217 3.996 1.00 98.12 252 HIS A C 1
ATOM 2007 O O . HIS A 1 252 ? 8.640 -15.622 4.913 1.00 98.12 252 HIS A O 1
ATOM 2013 N N . ARG A 1 253 ? 10.681 -15.427 4.002 1.00 97.62 253 ARG A N 1
ATOM 2014 C CA . ARG A 1 253 ? 11.367 -16.102 5.127 1.00 97.62 253 ARG A CA 1
ATOM 2015 C C . ARG A 1 253 ? 11.210 -15.356 6.452 1.00 97.62 253 ARG A C 1
ATOM 2017 O O . ARG A 1 253 ? 11.219 -15.982 7.508 1.00 97.62 253 ARG A O 1
ATOM 2024 N N . LYS A 1 254 ? 11.092 -14.029 6.405 1.00 97.75 254 LYS A N 1
ATOM 2025 C CA . LYS A 1 254 ? 10.875 -13.156 7.567 1.00 97.75 254 LYS A CA 1
ATOM 2026 C C . LYS A 1 254 ? 9.397 -13.015 7.946 1.00 97.75 254 LYS A C 1
ATOM 2028 O O . LYS A 1 254 ? 9.097 -12.336 8.926 1.00 97.75 254 LYS A O 1
ATOM 2033 N N . GLY A 1 255 ? 8.491 -13.675 7.218 1.00 96.81 255 GLY A N 1
ATOM 2034 C CA . GLY A 1 255 ? 7.049 -13.631 7.458 1.00 96.81 255 GLY A CA 1
ATOM 2035 C C . GLY A 1 255 ? 6.404 -12.298 7.077 1.00 96.81 255 GLY A C 1
ATOM 2036 O O . GLY A 1 255 ? 5.384 -11.938 7.663 1.00 96.81 255 GLY A O 1
ATOM 2037 N N . LEU A 1 256 ? 6.997 -11.563 6.133 1.00 98.12 256 LEU A N 1
ATOM 2038 C CA . LEU A 1 256 ? 6.562 -10.238 5.696 1.00 98.12 256 LEU A CA 1
ATOM 2039 C C . LEU A 1 256 ? 5.947 -10.297 4.299 1.00 98.12 256 LEU A C 1
ATOM 2041 O O . LEU A 1 256 ? 6.541 -10.894 3.402 1.00 98.12 256 LEU A O 1
ATOM 2045 N N . TRP A 1 257 ? 4.820 -9.612 4.096 1.00 98.12 257 TRP A N 1
ATOM 2046 C CA . TRP A 1 257 ? 4.384 -9.261 2.742 1.00 98.12 257 TRP A CA 1
ATOM 2047 C C . TRP A 1 257 ? 5.348 -8.241 2.124 1.00 98.12 257 TRP A C 1
ATOM 2049 O O . TRP A 1 257 ? 5.897 -7.399 2.835 1.00 98.12 257 TRP A O 1
ATOM 2059 N N . LEU A 1 258 ? 5.525 -8.266 0.808 1.00 98.31 258 LEU A N 1
ATOM 2060 C CA . LEU A 1 258 ? 6.408 -7.356 0.085 1.00 98.31 258 LEU A CA 1
ATOM 2061 C C . LEU A 1 258 ? 5.638 -6.518 -0.939 1.00 98.31 258 LEU A C 1
ATOM 2063 O O . LEU A 1 258 ? 4.896 -7.053 -1.764 1.00 98.31 258 LEU A O 1
ATOM 2067 N N . ARG A 1 259 ? 5.873 -5.203 -0.923 1.00 98.62 259 ARG A N 1
ATOM 2068 C CA . ARG A 1 259 ? 5.374 -4.262 -1.932 1.00 98.62 259 ARG A CA 1
ATOM 2069 C C . ARG A 1 259 ? 6.518 -3.575 -2.661 1.00 98.62 259 ARG A C 1
ATOM 2071 O O . ARG A 1 259 ? 7.481 -3.150 -2.021 1.00 98.62 259 ARG A O 1
ATOM 2078 N N . PHE A 1 260 ? 6.341 -3.370 -3.965 1.00 98.56 260 PHE A N 1
ATOM 2079 C CA . PHE A 1 260 ? 7.151 -2.437 -4.746 1.00 98.56 260 PHE A CA 1
ATOM 2080 C C . PHE A 1 260 ? 6.315 -1.324 -5.371 1.00 98.56 260 PHE A C 1
ATOM 2082 O O . PHE A 1 260 ? 5.264 -1.602 -5.950 1.00 98.56 260 PHE A O 1
ATOM 2089 N N . TYR A 1 261 ? 6.821 -0.089 -5.295 1.00 96.88 261 TYR A N 1
ATOM 2090 C CA . TYR A 1 261 ? 6.154 1.090 -5.844 1.00 96.88 261 TYR A CA 1
ATOM 2091 C C . TYR A 1 261 ? 7.098 2.081 -6.553 1.00 96.88 261 TYR A C 1
ATOM 2093 O O . TYR A 1 261 ? 8.299 2.142 -6.276 1.00 96.88 261 TYR A O 1
ATOM 2101 N N . THR A 1 262 ? 6.616 2.894 -7.488 1.00 96.62 262 THR A N 1
ATOM 2102 C CA . THR A 1 262 ? 5.477 2.622 -8.388 1.00 96.62 262 THR A CA 1
ATOM 2103 C C . THR A 1 262 ? 6.055 2.221 -9.734 1.00 96.62 262 THR A C 1
ATOM 2105 O O . THR A 1 262 ? 7.151 2.663 -10.102 1.00 96.62 262 THR A O 1
ATOM 2108 N N . LEU A 1 263 ? 5.409 1.273 -10.404 1.00 98.00 263 LEU A N 1
ATOM 2109 C CA . LEU A 1 263 ? 5.918 0.679 -11.626 1.00 98.00 263 LEU A CA 1
ATOM 2110 C C . LEU A 1 263 ? 5.029 1.102 -12.791 1.00 98.00 263 LEU A C 1
ATOM 2112 O O . LEU A 1 263 ? 4.098 0.380 -13.120 1.00 98.00 263 LEU A O 1
ATOM 2116 N N . ASP A 1 264 ? 5.329 2.229 -13.433 1.00 98.12 264 ASP A N 1
ATOM 2117 C CA . ASP A 1 264 ? 4.516 2.759 -14.534 1.00 98.12 264 ASP A CA 1
ATOM 2118 C C . ASP A 1 264 ? 5.338 2.952 -15.802 1.00 98.12 264 ASP A C 1
ATOM 2120 O O . ASP A 1 264 ? 6.564 3.032 -15.779 1.00 98.12 264 ASP A O 1
ATOM 2124 N N . GLY A 1 265 ? 4.680 3.036 -16.951 1.00 97.31 265 GLY A N 1
ATOM 2125 C CA . GLY A 1 265 ? 5.358 3.182 -18.225 1.00 97.31 265 GLY A CA 1
ATOM 2126 C C . GLY A 1 265 ? 4.474 3.755 -19.317 1.00 97.31 265 GLY A C 1
ATOM 2127 O O . GLY A 1 265 ? 3.423 3.209 -19.657 1.00 97.31 265 GLY A O 1
ATOM 2128 N N . GLY A 1 266 ? 4.946 4.824 -19.951 1.00 96.62 266 GLY A N 1
ATOM 2129 C CA . GLY A 1 266 ? 4.256 5.433 -21.080 1.00 96.62 266 GLY A CA 1
ATOM 2130 C C . GLY A 1 266 ? 4.837 6.785 -21.485 1.00 96.62 266 GLY A C 1
ATOM 2131 O O . GLY A 1 266 ? 5.766 7.283 -20.850 1.00 96.62 266 GLY A O 1
ATOM 2132 N N . PRO A 1 267 ? 4.291 7.404 -22.543 1.00 95.56 267 PRO A N 1
ATOM 2133 C CA . PRO A 1 267 ? 4.695 8.749 -22.929 1.00 95.56 267 PRO A CA 1
ATOM 2134 C C . PRO A 1 267 ? 4.286 9.767 -21.843 1.00 95.56 267 PRO A C 1
ATOM 2136 O O . PRO A 1 267 ? 3.183 9.644 -21.307 1.00 95.56 267 PRO A O 1
ATOM 2139 N N . PRO A 1 268 ? 5.084 10.818 -21.566 1.00 93.31 268 PRO A N 1
ATOM 2140 C CA . PRO A 1 268 ? 4.770 11.817 -20.528 1.00 93.31 268 PRO A CA 1
ATOM 2141 C C . PRO A 1 268 ? 3.385 12.474 -20.666 1.00 93.31 268 PRO A C 1
ATOM 2143 O O . PRO A 1 268 ? 2.728 12.804 -19.682 1.00 93.31 268 PRO A O 1
ATOM 2146 N N . ALA A 1 269 ? 2.885 12.622 -21.899 1.00 94.44 269 ALA A N 1
ATOM 2147 C CA . ALA A 1 269 ? 1.545 13.155 -22.149 1.00 94.44 269 ALA A CA 1
ATOM 2148 C C . ALA A 1 269 ? 0.434 12.317 -21.486 1.00 94.44 269 ALA A C 1
ATOM 2150 O O . ALA A 1 269 ? -0.532 12.883 -20.976 1.00 94.44 269 ALA A O 1
ATOM 2151 N N . LEU A 1 270 ? 0.595 10.988 -21.447 1.00 94.50 270 LEU A N 1
ATOM 2152 C CA . LEU A 1 270 ? -0.352 10.080 -20.799 1.00 94.50 270 LEU A CA 1
ATOM 2153 C C . LEU A 1 270 ? -0.388 10.307 -19.284 1.00 94.50 270 LEU A C 1
ATOM 2155 O O . LEU A 1 270 ? -1.465 10.320 -18.695 1.00 94.50 270 LEU A O 1
ATOM 2159 N N . PHE A 1 271 ? 0.771 10.529 -18.664 1.00 94.56 271 PHE A N 1
ATOM 2160 C CA . PHE A 1 271 ? 0.888 10.753 -17.223 1.00 94.56 271 PHE A CA 1
ATOM 2161 C C . PHE A 1 271 ? 0.204 12.055 -16.822 1.00 94.56 271 PHE A C 1
ATOM 2163 O O . PHE A 1 271 ? -0.647 12.060 -15.936 1.00 94.56 271 PHE A O 1
ATOM 2170 N N . LYS A 1 272 ? 0.472 13.140 -17.559 1.00 91.81 272 LYS A N 1
ATOM 2171 C CA . LYS A 1 272 ? -0.205 14.425 -17.350 1.00 91.81 272 LYS A CA 1
ATOM 2172 C C . LYS A 1 272 ? -1.726 14.314 -17.501 1.00 91.81 272 LYS A C 1
ATOM 2174 O O . LYS A 1 272 ? -2.451 14.867 -16.683 1.00 91.81 272 LYS A O 1
ATOM 2179 N N . GLN A 1 273 ? -2.207 13.617 -18.532 1.00 93.94 273 GLN A N 1
ATOM 2180 C CA . GLN A 1 273 ? -3.643 13.450 -18.784 1.00 93.94 273 GLN A CA 1
ATOM 2181 C C . GLN A 1 273 ? -4.352 12.680 -17.661 1.00 93.94 273 GLN A C 1
ATOM 2183 O O . GLN A 1 273 ? -5.512 12.957 -17.360 1.00 93.94 273 GLN A O 1
ATOM 2188 N N . ASN A 1 274 ? -3.666 11.712 -17.054 1.00 92.94 274 ASN A N 1
ATOM 2189 C CA . ASN A 1 274 ? -4.250 10.837 -16.041 1.00 92.94 274 ASN A CA 1
ATOM 2190 C C . ASN A 1 274 ? -3.899 11.233 -14.601 1.00 92.94 274 ASN A C 1
ATOM 2192 O O . ASN A 1 274 ? -4.368 10.582 -13.670 1.00 92.94 274 ASN A O 1
ATOM 2196 N N . GLY A 1 275 ? -3.104 12.289 -14.401 1.00 92.31 275 GLY A N 1
ATOM 2197 C CA . GLY A 1 275 ? -2.676 12.731 -13.074 1.00 92.31 275 GLY A CA 1
ATOM 2198 C C . GLY A 1 275 ? -1.738 11.732 -12.398 1.00 92.31 275 GLY A C 1
ATOM 2199 O O . GLY A 1 275 ? -1.866 11.494 -11.197 1.00 92.31 275 GLY A O 1
ATOM 2200 N N . TRP A 1 276 ? -0.863 11.095 -13.176 1.00 94.62 276 TRP A N 1
ATOM 2201 C CA . TRP A 1 276 ? 0.163 10.159 -12.705 1.00 94.62 276 TRP A CA 1
ATOM 2202 C C . TRP A 1 276 ? 1.511 10.864 -12.581 1.00 94.62 276 TRP A C 1
ATOM 2204 O O . TRP A 1 276 ? 1.769 11.856 -13.271 1.00 94.62 276 TRP A O 1
ATOM 2214 N N . PHE A 1 277 ? 2.390 10.359 -11.718 1.00 91.81 277 PHE A N 1
ATOM 2215 C CA . PHE A 1 277 ? 3.674 11.010 -11.471 1.00 91.81 277 PHE A CA 1
ATOM 2216 C C . PHE A 1 277 ? 4.786 10.479 -12.385 1.00 91.81 277 PHE A C 1
ATOM 2218 O O . PHE A 1 277 ? 5.128 9.299 -12.382 1.00 91.81 277 PHE A O 1
ATOM 2225 N N . ASP A 1 278 ? 5.418 11.384 -13.137 1.00 92.69 278 ASP A N 1
ATOM 2226 C CA . ASP A 1 278 ? 6.488 11.041 -14.087 1.00 92.69 278 ASP A CA 1
ATOM 2227 C C . ASP A 1 278 ? 7.748 10.456 -13.422 1.00 92.69 278 ASP A C 1
ATOM 2229 O O . ASP A 1 278 ? 8.553 9.800 -14.083 1.00 92.69 278 ASP A O 1
ATOM 2233 N N . ASN A 1 279 ? 7.946 10.655 -12.115 1.00 93.81 279 ASN A N 1
ATOM 2234 C CA . ASN A 1 279 ? 9.096 10.105 -11.389 1.00 93.81 279 ASN A CA 1
ATOM 2235 C C . ASN A 1 279 ? 9.067 8.570 -11.269 1.00 93.81 279 ASN A C 1
ATOM 2237 O O . ASN A 1 279 ? 10.105 7.989 -10.955 1.00 93.81 279 ASN A O 1
ATOM 2241 N N . TYR A 1 280 ? 7.925 7.933 -11.539 1.00 95.00 280 TYR A N 1
ATOM 2242 C CA . TYR A 1 280 ? 7.752 6.478 -11.553 1.00 95.00 280 TYR A CA 1
ATOM 2243 C C . TYR A 1 280 ? 7.725 5.879 -12.968 1.00 95.00 280 TYR A C 1
ATOM 2245 O O . TYR A 1 280 ? 7.596 4.667 -13.133 1.00 95.00 280 TYR A O 1
ATOM 2253 N N . ASN A 1 281 ? 7.894 6.711 -13.998 1.00 96.88 281 ASN A N 1
ATOM 2254 C CA . ASN A 1 281 ? 7.751 6.316 -15.393 1.00 96.88 281 ASN A CA 1
ATOM 2255 C C . ASN A 1 281 ? 9.019 5.638 -15.950 1.00 96.88 281 ASN A C 1
ATOM 2257 O O . ASN A 1 281 ? 10.058 6.274 -16.112 1.00 96.88 281 ASN A O 1
ATOM 2261 N N . PHE A 1 282 ? 8.921 4.369 -16.349 1.00 97.00 282 PHE A N 1
ATOM 2262 C CA . PHE A 1 282 ? 9.961 3.624 -17.075 1.00 97.00 282 PHE A CA 1
ATOM 2263 C C . PHE A 1 282 ? 10.105 4.025 -18.556 1.00 97.00 282 PHE A C 1
ATOM 2265 O O . PHE A 1 282 ? 10.902 3.426 -19.284 1.00 97.00 282 PHE A O 1
ATOM 2272 N N . GLY A 1 283 ? 9.309 4.985 -19.031 1.00 95.88 283 GLY A N 1
ATOM 2273 C CA . GLY A 1 283 ? 9.327 5.555 -20.381 1.00 95.88 283 GLY A CA 1
ATOM 2274 C C . GLY A 1 283 ? 8.439 4.837 -21.403 1.00 95.88 283 GLY A C 1
ATOM 2275 O O . GLY A 1 283 ? 8.080 5.423 -22.422 1.00 95.88 283 GLY A O 1
ATOM 2276 N N . SER A 1 284 ? 8.045 3.582 -21.159 1.00 96.31 284 SER A N 1
ATOM 2277 C CA . SER A 1 284 ? 7.084 2.868 -22.011 1.00 96.31 284 SER A CA 1
ATOM 2278 C C . SER A 1 284 ? 6.358 1.751 -21.269 1.00 96.31 284 SER A C 1
ATOM 2280 O O . SER A 1 284 ? 6.904 1.142 -20.347 1.00 96.31 284 SER A O 1
ATOM 2282 N N . LEU A 1 285 ? 5.144 1.432 -21.726 1.00 96.12 285 LEU A N 1
ATOM 2283 C CA . LEU A 1 285 ? 4.344 0.343 -21.166 1.00 96.12 285 LEU A CA 1
ATOM 2284 C C . LEU A 1 285 ? 5.065 -1.009 -21.269 1.00 96.12 285 LEU A C 1
ATOM 2286 O O . LEU A 1 285 ? 5.007 -1.804 -20.340 1.00 96.12 285 LEU A O 1
ATOM 2290 N N . VAL A 1 286 ? 5.798 -1.262 -22.358 1.00 96.06 286 VAL A N 1
ATOM 2291 C CA . VAL A 1 286 ? 6.571 -2.506 -22.534 1.00 96.06 286 VAL A CA 1
ATOM 2292 C C . VAL A 1 286 ? 7.613 -2.666 -21.424 1.00 96.06 286 VAL A C 1
ATOM 2294 O O . VAL A 1 286 ? 7.745 -3.748 -20.846 1.00 96.06 286 VAL A O 1
ATOM 2297 N N . ARG A 1 287 ? 8.314 -1.580 -21.075 1.00 96.75 287 ARG A N 1
ATOM 2298 C CA . ARG A 1 287 ? 9.326 -1.584 -20.011 1.00 96.75 287 ARG A CA 1
ATOM 2299 C C . ARG A 1 287 ? 8.708 -1.785 -18.628 1.00 96.75 287 ARG A C 1
ATOM 2301 O O . ARG A 1 287 ? 9.276 -2.543 -17.842 1.00 96.75 287 ARG A O 1
ATOM 2308 N N . ALA A 1 288 ? 7.549 -1.186 -18.353 1.00 97.75 288 ALA A N 1
ATOM 2309 C CA . ALA A 1 288 ? 6.800 -1.434 -17.118 1.00 97.75 288 ALA A CA 1
ATOM 2310 C C . ALA A 1 288 ? 6.310 -2.888 -17.032 1.00 97.75 288 ALA A C 1
ATOM 2312 O O . ALA A 1 288 ? 6.558 -3.577 -16.045 1.00 97.75 288 ALA A O 1
ATOM 2313 N N . GLN A 1 289 ? 5.720 -3.409 -18.110 1.00 97.25 289 GLN A N 1
ATOM 2314 C CA . GLN A 1 289 ? 5.213 -4.778 -18.162 1.00 97.25 289 GLN A CA 1
ATOM 2315 C C . GLN A 1 289 ? 6.299 -5.841 -17.953 1.00 97.25 289 GLN A C 1
ATOM 2317 O O . GLN A 1 289 ? 6.017 -6.874 -17.350 1.00 97.25 289 GLN A O 1
ATOM 2322 N N . ALA A 1 290 ? 7.533 -5.622 -18.425 1.00 96.56 290 ALA A N 1
ATOM 2323 C CA . ALA A 1 290 ? 8.648 -6.528 -18.134 1.00 96.56 290 ALA A CA 1
ATOM 2324 C C . ALA A 1 290 ? 8.857 -6.695 -16.616 1.00 96.56 290 ALA A C 1
ATOM 2326 O O . ALA A 1 290 ? 9.014 -7.811 -16.124 1.00 96.56 290 ALA A O 1
ATOM 2327 N N . ARG A 1 291 ? 8.755 -5.593 -15.870 1.00 98.12 291 ARG A N 1
ATOM 2328 C CA . ARG A 1 291 ? 8.964 -5.537 -14.418 1.00 98.12 291 ARG A CA 1
ATOM 2329 C C . ARG A 1 291 ? 7.760 -6.064 -13.650 1.00 98.12 291 ARG A C 1
ATOM 2331 O O . ARG A 1 291 ? 7.936 -6.818 -12.701 1.00 98.12 291 ARG A O 1
ATOM 2338 N N . TRP A 1 292 ? 6.542 -5.780 -14.114 1.00 98.38 292 TRP A N 1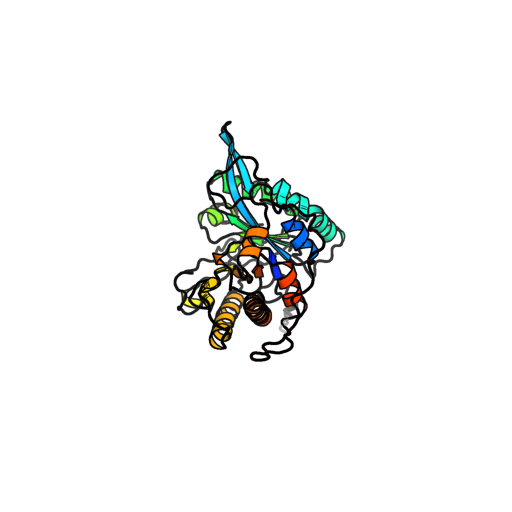
ATOM 2339 C CA . TRP A 1 292 ? 5.326 -6.398 -13.575 1.00 98.38 292 TRP A CA 1
ATOM 2340 C C . TRP A 1 292 ? 5.354 -7.921 -13.694 1.00 98.38 292 TRP A C 1
ATOM 2342 O O . TRP A 1 292 ? 4.993 -8.617 -12.748 1.00 98.38 292 TRP A O 1
ATOM 2352 N N . ARG A 1 293 ? 5.810 -8.457 -14.834 1.00 96.94 293 ARG A N 1
ATOM 2353 C CA . ARG A 1 293 ? 5.948 -9.908 -15.030 1.00 96.94 293 ARG A CA 1
ATOM 2354 C C . ARG A 1 293 ? 7.004 -10.494 -14.110 1.00 96.94 293 ARG A C 1
ATOM 2356 O O . ARG A 1 293 ? 6.715 -11.487 -13.455 1.00 96.94 293 ARG A O 1
ATOM 2363 N N . ALA A 1 294 ? 8.177 -9.868 -14.029 1.00 97.81 294 ALA A N 1
ATOM 2364 C CA . ALA A 1 294 ? 9.232 -10.303 -13.121 1.00 97.81 294 ALA A CA 1
ATOM 2365 C C . ALA A 1 294 ? 8.744 -10.315 -11.662 1.00 97.81 294 ALA A C 1
ATOM 2367 O O . ALA A 1 294 ? 8.881 -11.326 -10.981 1.00 97.81 294 ALA A O 1
ATOM 2368 N N . ALA A 1 295 ? 8.079 -9.247 -11.210 1.00 98.44 295 ALA A N 1
ATOM 2369 C CA . ALA A 1 295 ? 7.482 -9.155 -9.876 1.00 98.44 295 ALA A CA 1
ATOM 2370 C C . ALA A 1 295 ? 6.402 -10.222 -9.636 1.00 98.44 295 ALA A C 1
ATOM 2372 O O . ALA A 1 295 ? 6.404 -10.872 -8.591 1.00 98.44 295 ALA A O 1
ATOM 2373 N N . THR A 1 296 ? 5.533 -10.462 -10.622 1.00 97.56 296 THR A N 1
ATOM 2374 C CA . THR A 1 296 ? 4.491 -11.498 -10.542 1.00 97.56 296 THR A CA 1
ATOM 2375 C C . THR A 1 296 ? 5.104 -12.894 -10.432 1.00 97.56 296 THR A C 1
ATOM 2377 O O . THR A 1 296 ? 4.713 -13.672 -9.569 1.00 97.56 296 THR A O 1
ATOM 2380 N N . LEU A 1 297 ? 6.089 -13.215 -11.276 1.00 96.31 297 LEU A N 1
ATOM 2381 C CA . LEU A 1 297 ? 6.765 -14.516 -11.281 1.00 96.31 297 LEU A CA 1
ATOM 2382 C C . LEU A 1 297 ? 7.612 -14.739 -10.025 1.00 96.31 297 LEU A C 1
ATOM 2384 O O . LEU A 1 297 ? 7.707 -15.867 -9.547 1.00 96.31 297 LEU A O 1
ATOM 2388 N N . ALA A 1 298 ? 8.220 -13.679 -9.492 1.00 97.19 298 ALA A N 1
ATOM 2389 C CA . ALA A 1 298 ? 8.998 -13.747 -8.263 1.00 97.19 298 ALA A CA 1
ATOM 2390 C C . ALA A 1 298 ? 8.118 -13.944 -7.019 1.00 97.19 298 ALA A C 1
ATOM 2392 O O . ALA A 1 298 ? 8.634 -14.411 -6.011 1.00 97.19 298 ALA A O 1
ATOM 2393 N N . GLY A 1 299 ? 6.818 -13.628 -7.093 1.00 96.62 299 GLY A N 1
ATOM 2394 C CA . GLY A 1 299 ? 5.877 -13.757 -5.978 1.00 96.62 299 GLY A CA 1
ATOM 2395 C C . GLY A 1 299 ? 5.772 -12.507 -5.101 1.00 96.62 299 GLY A C 1
ATOM 2396 O O . GLY A 1 299 ? 5.503 -12.626 -3.911 1.00 96.62 299 GLY A O 1
ATOM 2397 N N . VAL A 1 300 ? 6.001 -11.311 -5.654 1.00 98.44 300 VAL A N 1
ATOM 2398 C CA . VAL A 1 300 ? 5.764 -10.045 -4.936 1.00 98.44 300 VAL A CA 1
ATOM 2399 C C . VAL A 1 300 ? 4.294 -9.956 -4.519 1.00 98.44 300 VAL A C 1
ATOM 2401 O O . VAL A 1 300 ? 3.414 -10.080 -5.364 1.00 98.44 300 VAL A O 1
ATOM 2404 N N . ASP A 1 301 ? 4.015 -9.699 -3.241 1.00 98.19 301 ASP A N 1
ATOM 2405 C CA . ASP A 1 301 ? 2.641 -9.711 -2.723 1.00 98.19 301 ASP A CA 1
ATOM 2406 C C . ASP A 1 301 ? 1.790 -8.549 -3.262 1.00 98.19 301 ASP A C 1
ATOM 2408 O O . ASP A 1 301 ? 0.617 -8.743 -3.583 1.00 98.19 301 ASP A O 1
ATOM 2412 N N . PHE A 1 302 ? 2.379 -7.355 -3.404 1.00 98.44 302 PHE A N 1
ATOM 2413 C CA . PHE A 1 302 ? 1.703 -6.156 -3.913 1.00 98.44 302 PHE A CA 1
ATOM 2414 C C . PHE A 1 302 ? 2.553 -5.429 -4.964 1.00 98.44 302 PHE A C 1
ATOM 2416 O O . PHE A 1 302 ? 3.667 -4.975 -4.685 1.00 98.44 302 PHE A O 1
ATOM 2423 N N . ILE A 1 303 ? 2.020 -5.278 -6.175 1.00 98.69 303 ILE A N 1
ATOM 2424 C CA . ILE A 1 303 ? 2.668 -4.522 -7.254 1.00 98.69 303 ILE A CA 1
ATOM 2425 C C . ILE A 1 303 ? 1.908 -3.214 -7.430 1.00 98.69 303 ILE A C 1
ATOM 2427 O O . ILE A 1 303 ? 0.767 -3.230 -7.888 1.00 98.69 303 ILE A O 1
ATOM 2431 N N . ALA A 1 304 ? 2.531 -2.092 -7.073 1.00 98.62 304 ALA A N 1
ATOM 2432 C CA . ALA A 1 304 ? 1.886 -0.791 -7.162 1.00 98.62 304 ALA A CA 1
ATOM 2433 C C . ALA A 1 304 ? 2.065 -0.164 -8.544 1.00 98.62 304 ALA A C 1
ATOM 2435 O O . ALA A 1 304 ? 3.191 -0.037 -9.039 1.00 98.62 304 ALA A O 1
ATOM 2436 N N . SER A 1 305 ? 0.954 0.237 -9.156 1.00 98.44 305 SER A N 1
ATOM 2437 C CA . SER A 1 305 ? 0.936 0.959 -10.426 1.00 98.44 305 SER A CA 1
ATOM 2438 C C . SER A 1 305 ? -0.274 1.881 -10.512 1.00 98.44 305 SER A C 1
ATOM 2440 O O . SER A 1 305 ? -1.363 1.546 -10.044 1.00 98.44 305 SER A O 1
ATOM 2442 N N . ASP A 1 306 ? -0.077 3.021 -11.164 1.00 97.69 306 ASP A N 1
ATOM 2443 C CA . ASP A 1 306 ? -1.143 3.918 -11.594 1.00 97.69 306 ASP A CA 1
ATOM 2444 C C . ASP A 1 306 ? -1.927 3.329 -12.801 1.00 97.69 306 ASP A C 1
ATOM 2446 O O . ASP A 1 306 ? -3.070 3.703 -13.074 1.00 97.69 306 ASP A O 1
ATOM 2450 N N . GLN A 1 307 ? -1.341 2.360 -13.521 1.00 97.50 307 GLN A N 1
ATOM 2451 C CA . GLN A 1 307 ? -1.898 1.674 -14.700 1.00 97.50 307 GLN A CA 1
ATOM 2452 C C . GLN A 1 307 ? -2.627 0.368 -14.327 1.00 97.50 307 GLN A C 1
ATOM 2454 O O . GLN A 1 307 ? -2.380 -0.699 -14.903 1.00 97.50 307 GLN A O 1
ATOM 2459 N N . VAL A 1 308 ? -3.531 0.459 -13.346 1.00 96.81 308 VAL A N 1
ATOM 2460 C CA . VAL A 1 308 ? -4.181 -0.673 -12.660 1.00 96.81 308 VAL A CA 1
ATOM 2461 C C . VAL A 1 308 ? -4.810 -1.702 -13.612 1.00 96.81 308 VAL A C 1
ATOM 2463 O O . VAL A 1 308 ? -4.656 -2.910 -13.415 1.00 96.81 308 VAL A O 1
ATOM 2466 N N . GLU A 1 309 ? -5.460 -1.268 -14.695 1.00 97.00 309 GLU A N 1
ATOM 2467 C CA . GLU A 1 309 ? -6.110 -2.181 -15.636 1.00 97.00 309 GLU A CA 1
ATOM 2468 C C . GLU A 1 309 ? -5.099 -3.001 -16.436 1.00 97.00 309 GLU A C 1
ATOM 2470 O O . GLU A 1 309 ? -5.301 -4.201 -16.634 1.00 97.00 309 GLU A O 1
ATOM 2475 N N . GLU A 1 310 ? -4.003 -2.384 -16.880 1.00 97.56 310 GLU A N 1
ATOM 2476 C CA . GLU A 1 310 ? -2.961 -3.078 -17.640 1.00 97.56 310 GLU A CA 1
ATOM 2477 C C . GLU A 1 310 ? -2.175 -4.041 -16.752 1.00 97.56 310 GLU A C 1
ATOM 2479 O O . GLU A 1 310 ? -1.935 -5.187 -17.146 1.00 97.56 310 GLU A O 1
ATOM 2484 N N . LEU A 1 311 ? -1.851 -3.622 -15.527 1.00 97.94 311 LEU A N 1
ATOM 2485 C CA . LEU A 1 311 ? -1.228 -4.493 -14.537 1.00 97.94 311 LEU A CA 1
ATOM 2486 C C . LEU A 1 311 ? -2.128 -5.699 -14.214 1.00 97.94 311 LEU A C 1
ATOM 2488 O O . LEU A 1 311 ? -1.644 -6.833 -14.178 1.00 97.94 311 LEU A O 1
ATOM 2492 N N . SER A 1 312 ? -3.446 -5.503 -14.082 1.00 97.25 312 SER A N 1
ATOM 2493 C CA . SER A 1 312 ? -4.381 -6.602 -13.797 1.00 97.25 312 SER A CA 1
ATOM 2494 C C . SER A 1 312 ? -4.354 -7.715 -14.848 1.00 97.25 312 SER A C 1
ATOM 2496 O O . SER A 1 312 ? -4.437 -8.896 -14.503 1.00 97.25 312 SER A O 1
ATOM 2498 N N . LYS A 1 313 ? -4.170 -7.374 -16.131 1.00 96.12 313 LYS A N 1
ATOM 2499 C CA . LYS A 1 313 ? -4.044 -8.358 -17.219 1.00 96.12 313 LYS A CA 1
ATOM 2500 C C . LYS A 1 313 ? -2.770 -9.194 -17.063 1.00 96.12 313 LYS A C 1
ATOM 2502 O O . LYS A 1 313 ? -2.785 -10.403 -17.307 1.00 96.12 313 LYS A O 1
ATOM 2507 N N . VAL A 1 314 ? -1.670 -8.573 -16.630 1.00 95.62 314 VAL A N 1
ATOM 2508 C CA . VAL A 1 314 ? -0.391 -9.262 -16.387 1.00 95.62 314 VAL A CA 1
ATOM 2509 C C . VAL A 1 314 ? -0.487 -10.203 -15.186 1.00 95.62 314 VAL A C 1
ATOM 2511 O O . VAL A 1 314 ? -0.102 -11.367 -15.298 1.00 95.62 314 VAL A O 1
ATOM 2514 N N . VAL A 1 315 ? -1.060 -9.743 -14.072 1.00 94.56 315 VAL A N 1
ATOM 2515 C CA . VAL A 1 315 ? -1.222 -10.567 -12.862 1.00 94.56 315 VAL A CA 1
ATOM 2516 C C . VAL A 1 315 ? -2.145 -11.762 -13.134 1.00 94.56 315 VAL A C 1
ATOM 2518 O O . VAL A 1 315 ? -1.779 -12.902 -12.854 1.00 94.56 315 VAL A O 1
ATOM 2521 N N . LYS A 1 316 ? -3.303 -11.547 -13.777 1.00 91.44 316 LYS A N 1
ATOM 2522 C CA . LYS A 1 316 ? -4.272 -12.619 -14.093 1.00 91.44 316 LYS A CA 1
ATOM 2523 C C . LYS A 1 316 ? -3.755 -13.660 -15.083 1.00 91.44 316 LYS A C 1
ATOM 2525 O O . LYS A 1 316 ? -4.192 -14.806 -15.046 1.00 91.44 316 LYS A O 1
ATOM 2530 N N . SER A 1 317 ? -2.836 -13.285 -15.972 1.00 87.00 317 SER A N 1
ATOM 2531 C CA . SER A 1 317 ? -2.194 -14.233 -16.894 1.00 87.00 317 SER A CA 1
ATOM 2532 C C . SER A 1 317 ? -1.063 -15.044 -16.241 1.00 87.00 317 SER A C 1
ATOM 2534 O O . SER A 1 317 ? -0.408 -15.839 -16.921 1.00 87.00 317 SER A O 1
ATOM 2536 N N . GLY A 1 318 ? -0.835 -14.878 -14.930 1.00 74.31 318 GLY A N 1
ATOM 2537 C CA . GLY A 1 318 ? 0.160 -15.629 -14.163 1.00 74.31 318 GLY A CA 1
ATOM 2538 C C . GLY A 1 318 ? 1.596 -15.363 -14.616 1.00 74.31 318 GLY A C 1
ATOM 2539 O O . GLY A 1 318 ? 2.435 -16.256 -14.545 1.00 74.31 318 GLY A O 1
ATOM 2540 N N . GLY A 1 319 ? 1.874 -14.174 -15.163 1.00 61.62 319 GLY A N 1
ATOM 2541 C CA . GLY A 1 319 ? 3.210 -13.797 -15.630 1.00 61.62 319 GLY A CA 1
ATOM 2542 C C . GLY A 1 319 ? 3.662 -14.439 -16.950 1.00 61.62 319 GLY A C 1
ATOM 2543 O O . GLY A 1 319 ? 4.830 -14.305 -17.313 1.00 61.62 319 GLY A O 1
ATOM 2544 N N . LYS A 1 320 ? 2.784 -15.110 -17.712 1.00 41.00 320 LYS A N 1
ATOM 2545 C CA . LYS A 1 320 ? 3.155 -15.667 -19.028 1.00 41.00 320 LYS A CA 1
ATOM 2546 C C . LYS A 1 320 ? 3.309 -14.556 -20.077 1.00 41.00 320 LYS A C 1
ATOM 2548 O O . LYS A 1 320 ? 2.355 -13.839 -20.369 1.00 41.00 320 LYS A O 1
ATOM 2553 N N . TYR A 1 321 ? 4.492 -14.443 -20.689 1.00 35.75 321 TYR A N 1
ATOM 2554 C CA . TYR A 1 321 ? 4.721 -13.603 -21.872 1.00 35.75 321 TYR A CA 1
ATOM 2555 C C . TYR A 1 321 ? 4.837 -14.456 -23.143 1.00 35.75 321 TYR A C 1
ATOM 2557 O O . TYR A 1 321 ? 5.666 -15.368 -23.171 1.00 35.75 321 TYR A O 1
ATOM 2565 N N . PRO A 1 322 ? 4.093 -14.158 -24.222 1.00 33.44 322 PRO A N 1
ATOM 2566 C CA . PRO A 1 322 ? 4.468 -14.596 -25.554 1.00 33.44 322 PRO A CA 1
ATOM 2567 C C . PRO A 1 322 ? 5.552 -13.652 -26.106 1.00 33.44 322 PRO A C 1
ATOM 2569 O O . PRO A 1 322 ? 5.248 -12.592 -26.637 1.00 33.44 322 PRO A O 1
ATOM 2572 N N . GLY A 1 323 ? 6.817 -14.061 -25.985 1.00 29.38 323 GLY A N 1
ATOM 2573 C CA . GLY A 1 323 ? 7.889 -13.664 -26.905 1.00 29.38 323 GLY A CA 1
ATOM 2574 C C . GLY A 1 323 ? 8.578 -12.316 -26.669 1.00 29.38 323 GLY A C 1
ATOM 2575 O O . GLY A 1 323 ? 8.088 -11.261 -27.060 1.00 29.38 323 GLY A O 1
ATOM 2576 N N . ILE A 1 324 ? 9.819 -12.373 -26.176 1.00 29.42 324 ILE A N 1
ATOM 2577 C CA . ILE A 1 324 ? 10.855 -11.426 -26.605 1.00 29.42 324 ILE A CA 1
ATOM 2578 C C . ILE A 1 324 ? 11.062 -11.673 -28.106 1.00 29.42 324 ILE A C 1
ATOM 2580 O O . ILE A 1 324 ? 11.530 -12.742 -28.491 1.00 29.42 324 ILE A O 1
ATOM 2584 N N . VAL A 1 325 ? 10.703 -10.706 -28.947 1.00 28.88 325 VAL A N 1
ATOM 2585 C CA . VAL A 1 325 ? 11.238 -10.598 -30.310 1.00 28.88 325 VAL A CA 1
ATOM 2586 C C . VAL A 1 325 ? 12.187 -9.399 -30.286 1.00 28.88 325 VAL A C 1
ATOM 2588 O O . VAL A 1 325 ? 11.742 -8.317 -29.895 1.00 28.88 325 VAL A O 1
ATOM 2591 N N . PRO A 1 326 ? 13.477 -9.561 -30.630 1.00 31.42 326 PRO A N 1
ATOM 2592 C CA . PRO A 1 326 ? 14.370 -8.422 -30.812 1.00 31.42 326 PRO A CA 1
ATOM 2593 C C . PRO A 1 326 ? 13.879 -7.583 -31.998 1.00 31.42 326 PRO A C 1
ATOM 2595 O O . PRO A 1 326 ? 13.418 -8.155 -32.983 1.00 31.42 326 PRO A O 1
ATOM 2598 N N . ASP A 1 327 ? 13.942 -6.256 -31.859 1.00 38.69 327 ASP A N 1
ATOM 2599 C CA . ASP A 1 327 ? 13.680 -5.218 -32.868 1.00 38.69 327 ASP A CA 1
ATOM 2600 C C . ASP A 1 327 ? 13.025 -5.688 -34.176 1.00 38.69 327 ASP A C 1
ATOM 2602 O O . ASP A 1 327 ? 13.688 -6.124 -35.117 1.00 38.69 327 ASP A O 1
ATOM 2606 N N . ASN A 1 328 ? 11.705 -5.512 -34.270 1.00 31.19 328 ASN A N 1
ATOM 2607 C CA . ASN A 1 328 ? 11.016 -5.525 -35.553 1.00 31.19 328 ASN A CA 1
ATOM 2608 C C . ASN A 1 328 ? 10.477 -4.109 -35.827 1.00 31.19 328 ASN A C 1
ATOM 2610 O O . ASN A 1 328 ? 9.505 -3.707 -35.180 1.00 31.19 328 ASN A O 1
ATOM 2614 N N . PRO A 1 329 ? 11.064 -3.331 -36.757 1.00 30.94 329 PRO A N 1
ATOM 2615 C CA . PRO A 1 329 ? 10.692 -1.936 -37.025 1.00 30.94 329 PRO A CA 1
ATOM 2616 C C . PRO A 1 329 ? 9.335 -1.781 -37.752 1.00 30.94 329 PRO A C 1
ATOM 2618 O O . PRO A 1 329 ? 9.129 -0.830 -38.500 1.00 30.94 329 PRO A O 1
ATOM 2621 N N . GLY A 1 330 ? 8.388 -2.702 -37.547 1.00 34.22 330 GLY A N 1
ATOM 2622 C CA . GLY A 1 330 ? 7.176 -2.817 -38.360 1.00 34.22 330 GLY A CA 1
ATOM 2623 C C . GLY A 1 330 ? 5.932 -3.374 -37.665 1.00 34.22 330 GLY A C 1
ATOM 2624 O O . GLY A 1 330 ? 5.126 -4.006 -38.340 1.00 34.22 330 GLY A O 1
ATOM 2625 N N . ASN A 1 331 ? 5.731 -3.174 -36.356 1.00 28.52 331 ASN A N 1
ATOM 2626 C CA . ASN A 1 331 ? 4.476 -3.579 -35.700 1.00 28.52 331 ASN A CA 1
ATOM 2627 C C . ASN A 1 331 ? 3.402 -2.462 -35.782 1.00 28.52 331 ASN A C 1
ATOM 2629 O O . ASN A 1 331 ? 3.589 -1.411 -35.168 1.00 28.52 331 ASN A O 1
ATOM 2633 N N . PRO A 1 332 ? 2.269 -2.650 -36.494 1.00 32.34 332 PRO A N 1
ATOM 2634 C CA . PRO A 1 332 ? 1.289 -1.592 -36.751 1.00 32.34 332 PRO A CA 1
ATOM 2635 C C . PRO A 1 332 ? 0.222 -1.426 -35.650 1.00 32.34 332 PRO A C 1
ATOM 2637 O O . PRO A 1 332 ? -0.789 -0.759 -35.868 1.00 32.34 332 PRO A O 1
ATOM 2640 N N . LEU A 1 333 ? 0.420 -1.978 -34.449 1.00 27.69 333 LEU A N 1
ATOM 2641 C CA . LEU A 1 333 ? -0.531 -1.858 -33.336 1.00 27.69 333 LEU A CA 1
ATOM 2642 C C . LEU A 1 333 ? -0.359 -0.553 -32.535 1.00 27.69 333 LEU A C 1
ATOM 2644 O O . LEU A 1 333 ? -0.172 -0.560 -31.324 1.00 27.69 333 LEU A O 1
ATOM 2648 N N . ILE A 1 334 ? -0.477 0.579 -33.230 1.00 39.97 334 ILE A N 1
ATOM 2649 C CA . ILE A 1 334 ? -0.889 1.867 -32.653 1.00 39.97 334 ILE A CA 1
ATOM 2650 C C . ILE A 1 334 ? -1.896 2.492 -33.618 1.00 39.97 334 ILE A C 1
ATOM 2652 O O . ILE A 1 334 ? -1.552 3.434 -34.318 1.00 39.97 334 ILE A O 1
ATOM 2656 N N . LYS A 1 335 ? -3.127 1.971 -33.694 1.00 31.73 335 LYS A N 1
ATOM 2657 C CA . LYS A 1 335 ? -4.290 2.709 -34.228 1.00 31.73 335 LYS A CA 1
ATOM 2658 C C . LYS A 1 335 ? -5.602 2.138 -33.690 1.00 31.73 335 LYS A C 1
ATOM 2660 O O . LYS A 1 335 ? -6.273 1.384 -34.379 1.00 31.73 335 LYS A O 1
ATOM 2665 N N . THR A 1 336 ? -6.008 2.585 -32.510 1.00 27.27 336 THR A N 1
ATOM 2666 C CA . THR A 1 336 ? -7.431 2.764 -32.183 1.00 27.27 336 THR A CA 1
ATOM 2667 C C . THR A 1 336 ? -7.551 3.953 -31.230 1.00 27.27 336 THR A C 1
ATOM 2669 O O . THR A 1 336 ? -6.949 3.906 -30.157 1.00 27.27 336 THR A O 1
ATOM 2672 N N . PRO A 1 337 ? -8.270 5.027 -31.599 1.00 28.94 337 PRO A N 1
ATOM 2673 C CA . PRO A 1 337 ? -8.590 6.097 -30.668 1.00 28.94 337 PRO A CA 1
ATOM 2674 C C . PRO A 1 337 ? -9.640 5.613 -29.663 1.00 28.94 337 PRO A C 1
ATOM 2676 O O . PRO A 1 337 ? -10.564 4.880 -30.021 1.00 28.94 337 PRO A O 1
ATOM 2679 N N . TYR A 1 338 ? -9.492 6.033 -28.407 1.00 28.30 338 TYR A N 1
ATOM 2680 C CA . TYR A 1 338 ? -10.539 5.906 -27.398 1.00 28.30 338 TYR A CA 1
ATOM 2681 C C . TYR A 1 338 ? -11.794 6.678 -27.855 1.00 28.30 338 TYR A C 1
ATOM 2683 O O . TYR A 1 338 ? -11.669 7.784 -28.389 1.00 28.30 338 TYR A O 1
ATOM 2691 N N . PRO A 1 339 ? -13.009 6.134 -27.669 1.00 29.81 339 PRO A N 1
ATOM 2692 C CA . PRO A 1 339 ? -14.237 6.841 -28.004 1.00 29.81 339 PRO A CA 1
ATOM 2693 C C . PRO A 1 339 ? -14.496 7.924 -26.945 1.00 29.81 339 PRO A C 1
ATOM 2695 O O . PRO A 1 339 ? -14.853 7.612 -25.813 1.00 29.81 339 PRO A O 1
ATOM 2698 N N . GLY A 1 340 ? -14.286 9.194 -27.304 1.00 31.98 340 GLY A N 1
ATOM 2699 C CA . GLY A 1 340 ? -14.526 10.321 -26.392 1.00 31.98 340 GLY A CA 1
ATOM 2700 C C . GLY A 1 340 ? -14.134 11.721 -26.878 1.00 31.98 340 GLY A C 1
ATOM 2701 O O . GLY A 1 340 ? -14.538 12.695 -26.250 1.00 31.98 340 GLY A O 1
ATOM 2702 N N . ASP A 1 341 ? -13.418 11.870 -27.997 1.00 30.52 341 ASP A N 1
ATOM 2703 C CA . ASP A 1 341 ? -13.014 13.195 -28.494 1.00 30.52 341 ASP A CA 1
ATOM 2704 C C . ASP A 1 341 ? -14.150 13.924 -29.234 1.00 30.52 341 ASP A C 1
ATOM 2706 O O . ASP A 1 341 ? -14.228 13.954 -30.467 1.00 30.52 341 ASP A O 1
ATOM 2710 N N . SER A 1 342 ? -15.020 14.598 -28.480 1.00 33.03 342 SER A N 1
ATOM 2711 C CA . SER A 1 342 ? -15.696 15.786 -28.999 1.00 33.03 342 SER A CA 1
ATOM 2712 C C . SER A 1 342 ? -14.698 16.944 -29.025 1.00 33.03 342 SER A C 1
ATOM 2714 O O . SER A 1 342 ? -14.319 17.492 -27.993 1.00 33.03 342 SER A O 1
ATOM 2716 N N . LYS A 1 343 ? -14.274 17.276 -30.245 1.00 32.66 343 LYS A N 1
ATOM 2717 C CA . LYS A 1 343 ? -13.443 18.415 -30.650 1.00 32.66 343 LYS A CA 1
ATOM 2718 C C . LYS A 1 343 ? -13.619 19.651 -29.758 1.00 32.66 343 LYS A C 1
ATOM 2720 O O . LYS A 1 343 ? -14.661 20.301 -29.806 1.00 32.66 343 LYS A O 1
ATOM 2725 N N . VAL A 1 344 ? -12.539 20.069 -29.105 1.00 30.39 344 VAL A N 1
ATOM 2726 C CA . VAL A 1 344 ? -12.331 21.478 -28.760 1.00 30.39 344 VAL A CA 1
ATOM 2727 C C . VAL A 1 344 ? -11.033 21.915 -29.427 1.00 30.39 344 VAL A C 1
ATOM 2729 O O . VAL A 1 344 ? -9.943 21.514 -29.032 1.00 30.39 344 VAL A O 1
ATOM 2732 N N . GLN A 1 345 ? -11.162 22.683 -30.510 1.00 26.67 345 GLN A N 1
ATOM 2733 C CA . GLN A 1 345 ? -10.034 23.391 -31.104 1.00 26.67 345 GLN A CA 1
ATOM 2734 C C . GLN A 1 345 ? -9.791 24.669 -30.304 1.00 26.67 345 GLN A C 1
ATOM 2736 O O . GLN A 1 345 ? -10.697 25.494 -30.193 1.00 26.67 345 GLN A O 1
ATOM 2741 N N . TYR A 1 346 ? -8.570 24.856 -29.810 1.00 29.28 346 TYR A N 1
ATOM 2742 C CA . TYR A 1 346 ? -8.086 26.169 -29.399 1.00 29.28 346 TYR A CA 1
ATOM 2743 C C . TYR A 1 346 ? -7.069 26.668 -30.428 1.00 29.28 346 TYR A C 1
ATOM 2745 O O . TYR A 1 346 ? -6.191 25.915 -30.855 1.00 29.28 346 TYR A O 1
ATOM 2753 N N . LYS A 1 347 ? -7.278 27.915 -30.861 1.00 31.55 347 LYS A N 1
ATOM 2754 C CA . LYS A 1 347 ? -6.311 28.731 -31.601 1.00 31.55 347 LYS A CA 1
ATOM 2755 C C . LYS A 1 347 ? -5.158 29.146 -30.703 1.00 31.55 347 LYS A C 1
ATOM 2757 O O . LYS A 1 347 ? -5.421 29.328 -29.492 1.00 31.55 347 LYS A O 1
#

pLDDT: mean 87.3, std 20.73, range [26.67, 98.75]